Protein AF-A0A815D602-F1 (afdb_monomer)

Mean predicted aligned error: 14.54 Å

pLDDT: mean 72.51, std 12.49, range [48.12, 95.88]

Solvent-accessible surface area (backbone atoms only — not comparable to full-atom values): 11886 Å² total; per-residue (Å²): 115,64,59,62,51,52,33,50,50,30,49,50,53,37,52,55,45,53,50,51,52,49,54,52,52,52,55,34,63,75,64,73,53,94,71,94,48,72,64,57,57,50,51,52,46,52,43,50,17,32,50,43,34,31,55,52,29,51,50,52,46,50,52,52,53,50,44,53,73,77,44,68,85,55,57,69,75,72,32,67,70,48,49,51,51,54,50,55,51,47,50,54,54,20,58,54,61,42,53,64,51,57,57,50,53,55,52,52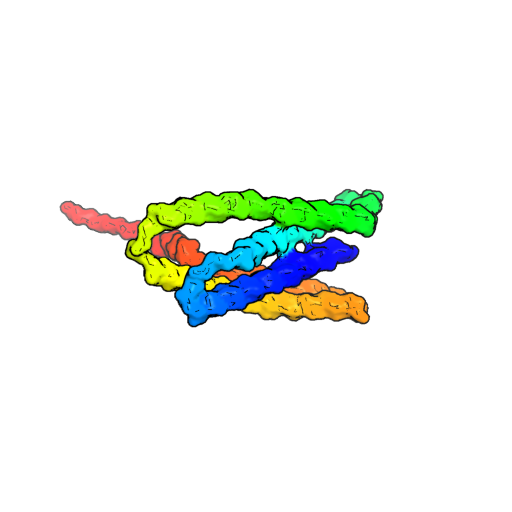,51,61,52,52,78,71,58,78,89,86,53,64,68,71,49,51,57,52,51,51,56,50,50,54,51,51,52,54,53,50,50,53,49,49,68,60,48,49,64,50,52,51,54,53,57,50,45,76,80,40,91,65,61,80,62,57,63,53,53,49,53,52,51,53,52,52,47,52,50,50,52,50,53,51,52,49,68,66,37,57,71,56,49,52,53,49,48,56,66,72,65,59,70,78,80,81,75,75,79,79,78,132

Radius of gyration: 23.44 Å; Cα contacts (8 Å, |Δi|>4): 86; chains: 1; bounding box: 86×39×57 Å

Foldseek 3Di:
DVLVVQLLVLVVQLLVLLVVLLVVVVVCVVVVDPDPDPVNVVSVLSNQLSVQLNVLSVVLVVVLVVCCVPPVPCCVCVDPVNVVVSSVVSSVVSSVVCVVVSVVVVVVVVVVVVDDPPDPPVVVVVVVVVSVLVVVLSVLLCVLCVVLSVLVVVVVVDVDPPVSVVVSVVSVVVSVVVSVVSVCVPPVVNVVVVCCVVPDDDDPDDPDDD

Structure (mmCIF, N/CA/C/O backbone):
data_AF-A0A815D602-F1
#
_entry.id   AF-A0A815D602-F1
#
loop_
_atom_site.group_PDB
_atom_site.id
_atom_site.type_symbol
_atom_site.label_atom_id
_atom_site.label_alt_id
_atom_site.label_comp_id
_atom_site.label_asym_id
_atom_site.label_entity_id
_atom_site.label_seq_id
_atom_site.pdbx_PDB_ins_code
_atom_site.Cartn_x
_atom_site.Cartn_y
_atom_site.Cartn_z
_atom_site.occupancy
_atom_site.B_iso_or_equiv
_atom_site.auth_seq_id
_atom_site.auth_comp_id
_atom_site.auth_asym_id
_atom_site.auth_atom_id
_atom_site.pdbx_PDB_model_num
ATOM 1 N N . MET A 1 1 ? 14.680 -1.919 -14.146 1.00 71.00 1 MET A N 1
ATOM 2 C CA . MET A 1 1 ? 14.019 -2.694 -13.066 1.00 71.00 1 MET A CA 1
ATOM 3 C C . MET A 1 1 ? 13.719 -1.872 -11.804 1.00 71.00 1 MET A C 1
ATOM 5 O O . MET A 1 1 ? 13.069 -2.395 -10.908 1.00 71.00 1 MET A O 1
ATOM 9 N N . LEU A 1 2 ? 14.082 -0.581 -11.749 1.00 84.56 2 LEU A N 1
ATOM 10 C CA . LEU A 1 2 ? 13.899 0.265 -10.564 1.00 84.56 2 LEU A CA 1
ATOM 11 C C . LEU A 1 2 ? 12.426 0.453 -10.160 1.00 84.56 2 LEU A C 1
ATOM 13 O O . LEU A 1 2 ? 12.082 0.327 -8.991 1.0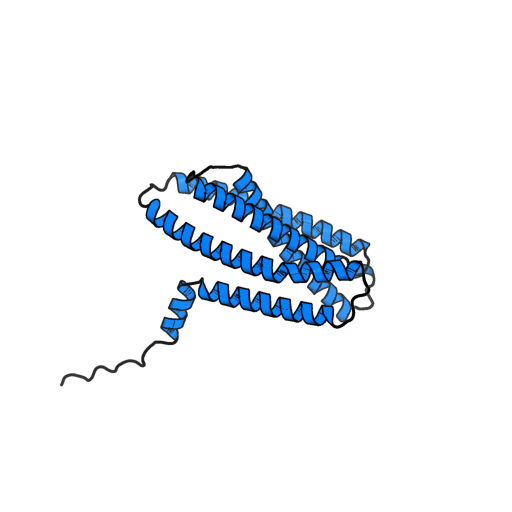0 84.56 2 LEU A O 1
ATOM 17 N N . LEU A 1 3 ? 11.537 0.663 -11.136 1.00 82.19 3 LEU A N 1
ATOM 18 C CA . LEU A 1 3 ? 10.098 0.821 -10.888 1.00 82.19 3 LEU A CA 1
ATOM 19 C C . LEU A 1 3 ? 9.465 -0.392 -10.189 1.00 82.19 3 LEU A C 1
ATOM 21 O O . LEU A 1 3 ? 8.602 -0.224 -9.336 1.00 82.19 3 LEU A O 1
ATOM 25 N N . SER A 1 4 ? 9.930 -1.606 -10.510 1.00 82.50 4 SER A N 1
ATOM 26 C CA . SER A 1 4 ? 9.448 -2.836 -9.868 1.00 82.50 4 SER A CA 1
ATOM 27 C C . SER A 1 4 ? 9.912 -2.944 -8.413 1.00 82.50 4 SER A C 1
ATOM 29 O O . SER A 1 4 ? 9.171 -3.434 -7.561 1.00 82.50 4 SER A O 1
ATOM 31 N N . ALA A 1 5 ? 11.130 -2.474 -8.122 1.00 82.44 5 ALA A N 1
ATOM 32 C CA . ALA A 1 5 ? 11.636 -2.398 -6.756 1.00 82.44 5 ALA A CA 1
ATOM 33 C C . ALA A 1 5 ? 10.836 -1.371 -5.937 1.00 82.44 5 ALA A C 1
ATOM 35 O O . ALA A 1 5 ? 10.413 -1.683 -4.828 1.00 82.44 5 ALA A O 1
ATOM 36 N N . ASN A 1 6 ? 10.523 -0.203 -6.512 1.00 87.56 6 ASN A N 1
ATOM 37 C CA . ASN A 1 6 ? 9.681 0.808 -5.865 1.00 87.56 6 ASN A CA 1
ATOM 38 C C . ASN A 1 6 ? 8.260 0.290 -5.561 1.00 87.56 6 ASN A C 1
ATOM 40 O O . ASN A 1 6 ? 7.760 0.496 -4.457 1.00 87.56 6 ASN A O 1
ATOM 44 N N . SER A 1 7 ? 7.619 -0.440 -6.483 1.00 84.25 7 SER A N 1
ATOM 45 C CA . SER A 1 7 ? 6.316 -1.069 -6.201 1.00 84.25 7 SER A CA 1
ATOM 46 C C . SER A 1 7 ? 6.401 -2.129 -5.098 1.00 84.25 7 SER A C 1
ATOM 48 O O . SER A 1 7 ? 5.510 -2.225 -4.263 1.00 84.25 7 SER A O 1
ATOM 50 N N . CYS A 1 8 ? 7.485 -2.910 -5.046 1.00 80.44 8 CYS A N 1
ATOM 51 C CA . CYS A 1 8 ? 7.680 -3.882 -3.969 1.00 80.44 8 CYS A CA 1
ATOM 52 C C . CYS A 1 8 ? 7.860 -3.184 -2.614 1.00 80.44 8 CYS A C 1
ATOM 54 O O . CYS A 1 8 ? 7.278 -3.597 -1.612 1.00 80.44 8 CYS A O 1
ATOM 56 N N . PHE A 1 9 ? 8.641 -2.104 -2.596 1.00 82.31 9 PHE A N 1
ATOM 57 C CA . PHE A 1 9 ? 8.906 -1.326 -1.395 1.00 82.31 9 PHE A CA 1
ATOM 58 C C . PHE A 1 9 ? 7.643 -0.643 -0.855 1.00 82.31 9 PHE A C 1
ATOM 60 O O . PHE A 1 9 ? 7.376 -0.716 0.342 1.00 82.31 9 PHE A O 1
ATOM 67 N N . THR A 1 10 ? 6.814 -0.053 -1.721 1.00 87.62 10 THR A N 1
ATOM 68 C CA . THR A 1 10 ? 5.546 0.571 -1.298 1.00 87.62 10 THR A CA 1
ATOM 69 C C . THR A 1 10 ? 4.545 -0.450 -0.754 1.00 87.62 10 THR A C 1
ATOM 71 O O . THR A 1 10 ? 3.897 -0.178 0.255 1.00 87.62 10 THR A O 1
ATOM 74 N N . VAL A 1 11 ? 4.468 -1.655 -1.334 1.00 83.62 11 VAL A N 1
ATOM 75 C CA . VAL A 1 11 ? 3.652 -2.759 -0.788 1.00 83.62 11 VAL A CA 1
ATOM 76 C C . VAL A 1 11 ? 4.153 -3.200 0.592 1.00 83.62 11 VAL A C 1
ATOM 78 O O . VAL A 1 11 ? 3.347 -3.439 1.491 1.00 83.62 11 VAL A O 1
ATOM 81 N N . LEU A 1 12 ? 5.472 -3.284 0.787 1.00 80.69 12 LEU A N 1
ATOM 82 C CA . LEU A 1 12 ? 6.062 -3.619 2.085 1.00 80.69 12 LEU A CA 1
ATOM 83 C C . LEU A 1 12 ? 5.741 -2.550 3.141 1.00 80.69 12 LEU A C 1
ATOM 85 O O . LEU A 1 12 ? 5.296 -2.895 4.236 1.00 80.69 12 LEU A O 1
ATOM 89 N N . LEU A 1 13 ? 5.881 -1.265 2.799 1.00 84.12 13 LEU A N 1
ATOM 90 C CA . LEU A 1 13 ? 5.491 -0.159 3.680 1.00 84.12 13 LEU A CA 1
ATOM 91 C C . LEU A 1 13 ? 4.000 -0.214 4.041 1.00 84.12 13 LEU A C 1
ATOM 93 O O . LEU A 1 13 ? 3.645 0.016 5.199 1.00 84.12 13 LEU A O 1
ATOM 97 N N . LEU A 1 14 ? 3.133 -0.560 3.082 1.00 86.88 14 LEU A N 1
ATOM 98 C CA . LEU A 1 14 ? 1.697 -0.691 3.331 1.00 86.88 14 LEU A CA 1
ATOM 99 C C . LEU A 1 14 ? 1.416 -1.829 4.313 1.00 86.88 14 LEU A C 1
ATOM 101 O O . LEU A 1 14 ? 0.644 -1.653 5.254 1.00 86.88 14 LEU A O 1
ATOM 105 N N . GLY A 1 15 ? 2.074 -2.975 4.127 1.00 79.19 15 GLY A N 1
ATOM 106 C CA . GLY A 1 15 ? 1.963 -4.124 5.025 1.00 79.19 15 GLY A CA 1
ATOM 107 C C . GLY A 1 15 ? 2.385 -3.793 6.458 1.00 79.19 15 GLY A C 1
ATOM 108 O O . GLY A 1 15 ? 1.650 -4.103 7.395 1.00 79.19 15 GLY A O 1
ATOM 109 N N . ILE A 1 16 ? 3.520 -3.103 6.634 1.00 82.44 16 ILE A N 1
ATOM 110 C CA . ILE A 1 16 ? 3.996 -2.649 7.954 1.00 82.44 16 ILE A CA 1
ATOM 111 C C . ILE A 1 16 ? 2.983 -1.699 8.602 1.00 82.44 16 ILE A C 1
ATOM 113 O O . ILE A 1 16 ? 2.685 -1.830 9.790 1.00 82.44 16 ILE A O 1
ATOM 117 N N . ASN A 1 17 ? 2.429 -0.760 7.832 1.00 83.69 17 ASN A N 1
ATOM 118 C CA . ASN A 1 17 ? 1.434 0.174 8.344 1.00 83.69 17 ASN A CA 1
ATOM 119 C C . ASN A 1 17 ? 0.157 -0.550 8.798 1.00 83.69 17 ASN A C 1
ATOM 121 O O . ASN A 1 17 ? -0.276 -0.373 9.936 1.00 83.69 17 ASN A O 1
ATOM 125 N N . LEU A 1 18 ? -0.399 -1.425 7.956 1.00 79.94 18 LEU A N 1
ATOM 126 C CA . LEU A 1 18 ? -1.590 -2.205 8.295 1.00 79.94 18 LEU A CA 1
ATOM 127 C C . LEU A 1 18 ? -1.372 -3.061 9.546 1.00 79.94 18 LEU A C 1
ATOM 129 O O . LEU A 1 18 ? -2.252 -3.118 10.404 1.00 79.94 18 LEU A O 1
ATOM 133 N N . LEU A 1 19 ? -0.191 -3.669 9.692 1.00 78.19 19 LEU A N 1
ATOM 134 C CA . LEU A 1 19 ? 0.176 -4.411 10.896 1.00 78.19 19 LEU A CA 1
ATOM 135 C C . LEU A 1 19 ? 0.246 -3.491 12.125 1.00 78.19 19 LEU A C 1
ATOM 137 O O . LEU A 1 19 ? -0.295 -3.841 13.172 1.00 78.19 19 LEU A O 1
ATOM 141 N N . SER A 1 20 ? 0.835 -2.298 11.999 1.00 81.19 20 SER A N 1
ATOM 142 C CA . SER A 1 20 ? 0.871 -1.301 13.079 1.00 81.19 20 SER A CA 1
ATOM 143 C C . SER A 1 20 ? -0.530 -0.857 13.509 1.00 81.19 20 SER A C 1
ATOM 145 O O . SER A 1 20 ? -0.804 -0.787 14.709 1.00 81.19 20 SER A O 1
ATOM 147 N N . ILE A 1 21 ? -1.432 -0.605 12.553 1.00 77.81 21 ILE A N 1
ATOM 148 C CA . ILE A 1 21 ? -2.837 -0.275 12.830 1.00 77.81 21 ILE A CA 1
ATOM 149 C C . ILE A 1 21 ? -3.518 -1.441 13.555 1.00 77.81 21 ILE A C 1
ATOM 151 O O . ILE A 1 21 ? -4.152 -1.213 14.578 1.00 77.81 21 ILE A O 1
ATOM 155 N N . CYS A 1 22 ? -3.339 -2.683 13.093 1.00 75.25 22 CYS A N 1
ATOM 156 C CA . CYS A 1 22 ? -3.938 -3.858 13.733 1.00 75.25 22 CYS A CA 1
ATOM 157 C C . CYS A 1 22 ? -3.476 -4.035 15.182 1.00 75.25 22 CYS A C 1
ATOM 159 O O . CYS A 1 22 ? -4.305 -4.266 16.059 1.00 75.25 22 CYS A O 1
ATOM 161 N N . VAL A 1 23 ? -2.170 -3.910 15.442 1.00 78.06 23 VAL A N 1
ATOM 162 C CA . VAL A 1 23 ? -1.614 -4.009 16.801 1.00 78.06 23 VAL A CA 1
ATOM 163 C C . VAL A 1 23 ? -2.176 -2.902 17.692 1.00 78.06 23 VAL A C 1
ATOM 165 O O . VAL A 1 23 ? -2.579 -3.178 18.819 1.00 78.06 23 VAL A O 1
ATOM 168 N N . PHE A 1 24 ? -2.252 -1.668 17.187 1.00 79.94 24 PHE A N 1
ATOM 169 C CA . PHE A 1 24 ? -2.815 -0.540 17.929 1.00 79.94 24 PHE A CA 1
ATOM 170 C C . PHE A 1 24 ? -4.303 -0.740 18.247 1.00 79.94 24 PHE A C 1
ATOM 172 O O . PHE A 1 24 ? -4.713 -0.575 19.395 1.00 79.94 24 PHE A O 1
ATOM 179 N N . THR A 1 25 ? -5.108 -1.147 17.263 1.00 72.25 25 THR A N 1
ATOM 180 C CA . THR A 1 25 ? -6.530 -1.451 17.464 1.00 72.25 25 THR A CA 1
ATOM 181 C C . THR A 1 25 ? -6.711 -2.575 18.479 1.00 72.25 25 THR A C 1
ATOM 183 O O . THR A 1 25 ? -7.473 -2.413 19.424 1.00 72.25 25 THR A O 1
ATOM 186 N N . PHE A 1 26 ? -5.949 -3.665 18.360 1.00 70.50 26 PHE A N 1
ATOM 187 C CA . PHE A 1 26 ? -6.005 -4.784 19.301 1.00 70.50 26 PHE A CA 1
ATOM 188 C C . PHE A 1 26 ? -5.655 -4.365 20.737 1.00 70.50 26 PHE A C 1
ATOM 190 O O . PHE A 1 26 ? -6.325 -4.769 21.685 1.00 70.50 26 PHE A O 1
ATOM 197 N N . GLN A 1 27 ? -4.632 -3.524 20.911 1.00 75.00 27 GLN A N 1
ATOM 198 C CA . GLN A 1 27 ? -4.258 -2.997 22.225 1.00 75.00 27 GLN A CA 1
ATOM 199 C C . GLN A 1 27 ? -5.351 -2.112 22.837 1.00 75.00 27 GLN A C 1
ATOM 201 O O . GLN A 1 27 ? -5.577 -2.187 24.046 1.00 75.00 27 GLN A O 1
ATOM 206 N N . ASN A 1 28 ? -6.026 -1.294 22.028 1.00 69.25 28 ASN A N 1
ATOM 207 C CA . ASN A 1 28 ? -7.124 -0.453 22.505 1.00 69.25 28 ASN A CA 1
ATOM 208 C C . ASN A 1 28 ? -8.370 -1.278 22.838 1.00 69.25 28 ASN A C 1
ATOM 210 O O . ASN A 1 28 ? -8.981 -1.045 23.880 1.00 69.25 28 ASN A O 1
ATOM 214 N N . ASP A 1 29 ? -8.692 -2.281 22.019 1.00 65.69 29 ASP A N 1
ATOM 215 C CA . ASP A 1 29 ? -9.804 -3.203 22.266 1.00 65.69 29 ASP A CA 1
ATOM 216 C C . ASP A 1 29 ? -9.605 -3.978 23.577 1.00 65.69 29 ASP A C 1
ATOM 218 O O . ASP A 1 29 ? -10.540 -4.098 24.369 1.00 65.69 29 ASP A O 1
ATOM 222 N N . LEU A 1 30 ? -8.380 -4.448 23.852 1.00 65.81 30 LEU A N 1
ATOM 223 C CA . LEU A 1 30 ? -8.047 -5.126 25.112 1.00 65.81 30 LEU A CA 1
ATOM 224 C C . LEU A 1 30 ? -8.189 -4.219 26.337 1.00 65.81 30 LEU A C 1
ATOM 226 O O . LEU A 1 30 ? -8.541 -4.695 27.413 1.00 65.81 30 LEU A O 1
ATOM 230 N N . LYS A 1 31 ? -7.889 -2.926 26.190 1.00 72.50 31 LYS A N 1
ATOM 231 C CA . LYS A 1 31 ? -7.961 -1.961 27.292 1.00 72.50 31 LYS A CA 1
ATOM 232 C C . LYS A 1 31 ? -9.345 -1.328 27.448 1.00 72.50 31 LYS A C 1
ATOM 234 O O . LYS A 1 31 ? -9.575 -0.712 28.479 1.00 72.50 31 LYS A O 1
ATOM 239 N N . GLN A 1 32 ? -10.246 -1.470 26.467 1.00 60.66 32 GLN A N 1
ATOM 240 C CA . GLN A 1 32 ? -11.568 -0.821 26.420 1.00 60.66 32 GLN A CA 1
ATOM 241 C C . GLN A 1 32 ? -11.528 0.707 26.638 1.00 60.66 32 GLN A C 1
ATOM 243 O O . GLN A 1 32 ? -12.487 1.297 27.133 1.00 60.66 32 GLN A O 1
ATOM 248 N N . ILE A 1 33 ? -10.426 1.369 26.270 1.00 65.81 33 ILE A N 1
ATOM 249 C CA . ILE A 1 33 ? -10.270 2.822 26.412 1.00 65.81 33 ILE A CA 1
ATOM 250 C C . ILE A 1 33 ? -10.303 3.447 25.015 1.00 65.81 33 ILE A C 1
ATOM 252 O O . ILE A 1 33 ? -9.410 3.207 24.201 1.00 65.81 33 ILE A O 1
ATOM 256 N N . GLU A 1 34 ? -11.309 4.283 24.740 1.00 57.41 34 GLU A N 1
ATOM 257 C CA . GLU A 1 34 ? -11.273 5.203 23.598 1.00 57.41 34 GLU A CA 1
ATOM 258 C C . GLU A 1 34 ? -10.264 6.317 23.905 1.00 57.41 34 GLU A C 1
ATOM 260 O O . GLU A 1 34 ? -10.555 7.257 24.643 1.00 57.41 34 GLU A O 1
ATOM 265 N N . TYR A 1 35 ? -9.049 6.194 23.365 1.00 60.34 35 TYR A N 1
ATOM 266 C CA . TYR A 1 35 ? -8.006 7.206 23.522 1.00 60.34 35 TYR A CA 1
ATOM 267 C C . TYR A 1 35 ? -7.888 8.055 22.253 1.00 60.34 35 TYR A C 1
ATOM 269 O O . TYR A 1 35 ? -7.632 7.541 21.160 1.00 60.34 35 TYR A O 1
ATOM 277 N N . GLU A 1 36 ? -8.043 9.375 22.387 1.00 61.53 36 GLU A N 1
ATOM 278 C CA . GLU A 1 36 ? -7.683 10.316 21.325 1.00 61.53 36 GLU A CA 1
ATOM 279 C C . GLU A 1 36 ? -6.155 10.427 21.235 1.00 61.53 36 GLU A C 1
ATOM 281 O O . GLU A 1 36 ? -5.546 11.338 21.789 1.00 61.53 36 GLU A O 1
ATOM 286 N N . ASP A 1 37 ? -5.526 9.481 20.539 1.00 72.56 37 ASP A N 1
ATOM 287 C CA . ASP A 1 37 ? -4.079 9.479 20.332 1.00 72.56 37 ASP A CA 1
ATOM 288 C C . ASP A 1 37 ? -3.709 10.166 19.006 1.00 72.56 37 ASP A C 1
ATOM 290 O O . ASP A 1 37 ? -4.227 9.828 17.932 1.00 72.56 37 A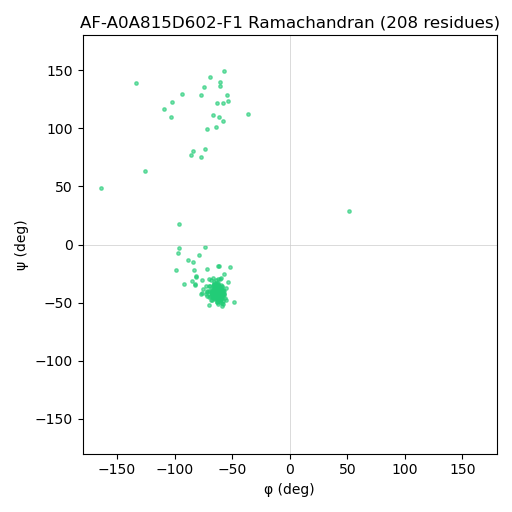SP A O 1
ATOM 294 N N . SER A 1 38 ? -2.768 11.111 19.057 1.00 75.00 38 SER A N 1
ATOM 295 C CA . SER A 1 38 ? -2.185 11.741 17.867 1.00 75.00 38 SER A CA 1
ATOM 296 C C . SER A 1 38 ? -1.510 10.706 16.959 1.00 75.00 38 SER A C 1
ATOM 298 O O . SER A 1 38 ? -1.531 10.853 15.731 1.00 75.00 38 SER A O 1
ATOM 300 N N . LEU A 1 39 ? -1.015 9.603 17.532 1.00 76.69 39 LEU A N 1
ATOM 301 C CA . LEU A 1 39 ? -0.449 8.489 16.778 1.00 76.69 39 LEU A CA 1
ATOM 302 C C . LEU A 1 39 ? -1.499 7.748 15.937 1.00 76.69 39 LEU A C 1
ATOM 304 O O . LEU A 1 39 ? -1.156 7.214 14.884 1.00 76.69 39 LEU A O 1
ATOM 308 N N . CYS A 1 40 ? -2.772 7.719 16.346 1.00 77.62 40 CYS A N 1
ATOM 309 C CA . CYS A 1 40 ? -3.849 7.119 15.548 1.00 77.62 40 CYS A CA 1
ATOM 310 C C . CYS A 1 40 ? -4.062 7.900 14.243 1.00 77.62 40 CYS A C 1
ATOM 312 O O . CYS A 1 40 ? -4.083 7.325 13.152 1.00 77.62 40 CYS A O 1
ATOM 314 N N . ILE A 1 41 ? -4.123 9.231 14.352 1.00 78.88 41 ILE A N 1
ATOM 315 C CA . ILE A 1 41 ? -4.257 10.138 13.206 1.00 78.88 41 ILE A CA 1
ATOM 316 C C . ILE A 1 41 ? -3.038 10.013 12.285 1.00 78.88 41 ILE A C 1
ATOM 318 O O . ILE A 1 41 ? -3.195 9.906 11.068 1.00 78.88 41 ILE A O 1
ATOM 322 N N . PHE A 1 42 ? -1.831 9.966 12.857 1.00 83.38 42 PHE A N 1
ATOM 323 C CA . PHE A 1 42 ? -0.597 9.776 12.095 1.00 83.38 42 PHE A CA 1
ATOM 324 C C . PHE A 1 42 ? -0.570 8.434 11.348 1.00 83.38 42 PHE A C 1
ATOM 326 O O . PHE A 1 42 ? -0.262 8.412 10.157 1.00 83.38 42 PHE A O 1
ATOM 333 N N . ARG A 1 43 ? -0.943 7.323 12.000 1.00 83.94 43 ARG A N 1
ATOM 334 C CA . ARG A 1 43 ? -1.011 5.993 11.364 1.00 83.94 43 ARG A CA 1
ATOM 335 C C . ARG A 1 43 ? -1.996 5.971 10.200 1.00 83.94 43 ARG A C 1
ATOM 337 O O . ARG A 1 43 ? -1.645 5.493 9.123 1.00 83.94 43 ARG A O 1
ATOM 344 N N . ALA A 1 44 ? -3.190 6.533 10.394 1.00 80.75 44 ALA A N 1
ATOM 345 C CA . ALA A 1 44 ? -4.197 6.633 9.343 1.00 80.75 44 ALA A CA 1
ATOM 346 C C . ALA A 1 44 ? -3.690 7.465 8.155 1.00 80.75 44 ALA A C 1
ATOM 348 O O . ALA A 1 44 ? -3.763 7.009 7.015 1.00 80.75 44 ALA A O 1
ATOM 349 N N . TYR A 1 45 ? -3.109 8.642 8.412 1.00 85.06 45 TYR A N 1
ATOM 350 C CA . TYR A 1 45 ? -2.512 9.489 7.375 1.00 85.06 45 TYR A CA 1
ATOM 351 C C . TYR A 1 45 ? -1.405 8.762 6.606 1.00 85.06 45 TYR A C 1
ATOM 353 O O . TYR A 1 45 ? -1.421 8.721 5.373 1.00 85.06 45 TYR A O 1
ATOM 361 N N . PHE A 1 46 ? -0.478 8.130 7.331 1.00 87.75 46 PHE A N 1
ATOM 362 C CA . PHE A 1 46 ? 0.582 7.327 6.733 1.00 87.75 46 PHE A CA 1
ATOM 363 C C . PHE A 1 46 ? -0.013 6.180 5.899 1.00 87.75 46 PHE A C 1
ATOM 365 O O . PHE A 1 46 ? 0.512 5.858 4.839 1.00 87.75 46 PHE A O 1
ATOM 372 N N . GLY A 1 47 ? -1.144 5.603 6.321 1.00 87.50 47 GLY A N 1
ATOM 373 C CA . GLY A 1 47 ? -1.808 4.498 5.620 1.00 87.50 47 GLY A CA 1
ATOM 374 C C . GLY A 1 47 ? -2.380 4.932 4.280 1.00 87.50 47 GLY A C 1
ATOM 375 O O . GLY A 1 47 ? -2.119 4.296 3.259 1.00 87.50 47 GLY A O 1
ATOM 376 N N . TYR A 1 48 ? -3.094 6.058 4.264 1.00 85.12 48 TYR A N 1
ATOM 377 C CA . TYR A 1 48 ? -3.618 6.638 3.030 1.00 85.12 48 TYR A CA 1
ATOM 378 C C . TYR A 1 48 ? -2.508 7.080 2.076 1.00 85.12 48 TYR A C 1
ATOM 380 O O . TYR A 1 48 ? -2.604 6.803 0.880 1.00 85.12 48 TYR A O 1
ATOM 388 N N . SER A 1 49 ? -1.446 7.707 2.596 1.00 89.25 49 SER A N 1
ATOM 389 C CA . SER A 1 49 ? -0.289 8.112 1.789 1.00 89.25 49 SER A CA 1
ATOM 390 C C . SER A 1 49 ? 0.344 6.901 1.107 1.00 89.25 49 SER A C 1
ATOM 392 O O . SER A 1 49 ? 0.434 6.851 -0.118 1.00 89.25 49 SER A O 1
ATOM 394 N N . VAL A 1 50 ? 0.679 5.859 1.872 1.00 89.75 50 VAL A N 1
ATOM 395 C CA . VAL A 1 50 ? 1.336 4.662 1.331 1.00 89.75 50 VAL A CA 1
ATOM 396 C C . VAL A 1 50 ? 0.423 3.891 0.366 1.00 89.75 50 VAL A C 1
ATOM 398 O O . VAL A 1 50 ? 0.897 3.362 -0.641 1.00 89.75 50 VAL A O 1
ATOM 401 N N . CYS A 1 51 ? -0.891 3.874 0.600 1.00 86.62 51 CYS A N 1
ATOM 402 C CA . CYS A 1 51 ? -1.855 3.297 -0.339 1.00 86.62 51 CYS A CA 1
ATOM 403 C C . CYS A 1 51 ? -1.883 4.064 -1.676 1.00 86.62 51 CYS A C 1
ATOM 405 O O . CYS A 1 51 ? -1.828 3.452 -2.747 1.00 86.62 51 CYS A O 1
ATOM 407 N N . ALA A 1 52 ? -1.885 5.401 -1.634 1.00 84.88 52 ALA A N 1
ATOM 408 C CA . ALA A 1 52 ? -1.766 6.226 -2.834 1.00 84.88 52 ALA A CA 1
ATOM 409 C C . ALA A 1 52 ? -0.433 5.966 -3.560 1.00 84.88 52 ALA A C 1
ATOM 411 O O . ALA A 1 52 ? -0.429 5.742 -4.772 1.00 84.88 52 ALA A O 1
ATOM 412 N N . MET A 1 53 ? 0.679 5.883 -2.820 1.00 90.94 53 MET A N 1
ATOM 413 C CA . MET A 1 53 ? 2.001 5.559 -3.374 1.00 90.94 53 MET A CA 1
ATOM 414 C C . MET A 1 53 ? 2.007 4.208 -4.089 1.00 90.94 53 MET A C 1
ATOM 416 O O . MET A 1 53 ? 2.581 4.094 -5.173 1.00 90.94 53 MET A O 1
ATOM 420 N N . MET A 1 54 ? 1.362 3.190 -3.513 1.00 90.62 54 MET A N 1
ATOM 421 C CA . MET A 1 54 ? 1.227 1.868 -4.125 1.00 90.62 54 MET A CA 1
ATOM 422 C C . MET A 1 54 ? 0.471 1.952 -5.459 1.00 90.62 54 MET A C 1
ATOM 424 O O . MET A 1 54 ? 0.962 1.460 -6.478 1.00 90.62 54 MET A O 1
ATOM 428 N N . ASN A 1 55 ? -0.681 2.628 -5.480 1.00 86.12 55 ASN A N 1
ATOM 429 C CA . ASN A 1 55 ? -1.495 2.780 -6.689 1.00 86.12 55 ASN A CA 1
ATOM 430 C C . ASN A 1 55 ? -0.741 3.528 -7.798 1.00 86.12 55 ASN A C 1
ATOM 432 O O . ASN A 1 55 ? -0.688 3.058 -8.938 1.00 86.12 55 ASN A O 1
ATOM 436 N N . TYR A 1 56 ? -0.091 4.648 -7.468 1.00 89.94 56 TYR A N 1
ATOM 437 C CA . TYR A 1 56 ? 0.716 5.391 -8.436 1.00 89.94 56 TYR A CA 1
ATOM 438 C C . TYR A 1 56 ? 1.940 4.602 -8.907 1.00 89.94 56 TYR A C 1
ATOM 440 O O . TYR A 1 56 ? 2.299 4.687 -10.080 1.00 89.94 56 TYR A O 1
ATOM 448 N N . SER A 1 57 ? 2.552 3.787 -8.044 1.00 88.94 57 SER A N 1
ATOM 449 C CA . SER A 1 57 ? 3.677 2.925 -8.429 1.00 88.94 57 SER A CA 1
ATOM 450 C C . SER A 1 57 ? 3.262 1.881 -9.468 1.00 88.94 57 SER A C 1
ATOM 452 O O . SER A 1 57 ? 3.982 1.678 -10.450 1.00 88.94 57 SER A O 1
ATOM 454 N N . PHE A 1 58 ? 2.092 1.253 -9.303 1.00 84.44 58 PHE A N 1
ATOM 455 C CA . PHE A 1 58 ? 1.560 0.312 -10.292 1.00 84.44 58 PHE A CA 1
ATOM 456 C C . PHE A 1 58 ? 1.162 1.002 -11.598 1.00 84.44 58 PHE A C 1
ATOM 458 O O . PHE A 1 58 ? 1.473 0.486 -12.674 1.00 84.44 58 PHE A O 1
ATOM 465 N N . LEU A 1 59 ? 0.554 2.189 -11.522 1.00 83.56 59 LEU A N 1
ATOM 466 C CA . LEU A 1 59 ? 0.249 2.996 -12.705 1.00 83.56 59 LEU A CA 1
ATOM 467 C C . LEU A 1 59 ? 1.526 3.344 -13.483 1.00 83.56 59 LEU A C 1
ATOM 469 O O . LEU A 1 59 ? 1.590 3.143 -14.695 1.00 83.56 59 LEU A O 1
ATOM 473 N N . LEU A 1 60 ? 2.569 3.800 -12.789 1.00 88.31 60 LEU A N 1
ATOM 474 C CA . LEU A 1 60 ? 3.853 4.153 -13.392 1.00 88.31 60 LEU A CA 1
ATOM 475 C C . LEU A 1 60 ? 4.527 2.933 -14.039 1.00 88.31 60 LEU A C 1
ATOM 477 O O . LEU A 1 60 ? 5.102 3.033 -15.124 1.00 88.31 60 LEU A O 1
ATOM 481 N N . GLN A 1 61 ? 4.414 1.759 -13.413 1.00 86.44 61 GLN A N 1
ATOM 482 C CA . GLN A 1 61 ? 4.897 0.504 -13.986 1.00 86.44 61 GLN A CA 1
ATOM 483 C C . GLN A 1 61 ? 4.124 0.120 -15.258 1.00 86.44 61 GLN A C 1
ATOM 485 O O . GLN A 1 61 ? 4.746 -0.302 -16.237 1.00 86.44 61 GLN A O 1
ATOM 490 N N . ALA A 1 62 ? 2.797 0.276 -15.263 1.00 79.00 62 ALA A N 1
ATOM 491 C CA . ALA A 1 62 ? 1.953 0.008 -16.425 1.00 79.00 62 ALA A CA 1
ATOM 492 C C . ALA A 1 62 ? 2.272 0.963 -17.587 1.00 79.00 62 ALA A C 1
ATOM 494 O O . ALA A 1 62 ? 2.498 0.504 -18.707 1.00 79.00 62 ALA A O 1
ATOM 495 N N . LEU A 1 63 ? 2.399 2.264 -17.309 1.00 87.12 63 LEU A N 1
ATOM 496 C CA . LEU A 1 63 ? 2.786 3.278 -18.294 1.00 87.12 63 LEU A CA 1
ATOM 497 C C . LEU A 1 63 ? 4.176 3.009 -18.874 1.00 87.12 63 LEU A C 1
ATOM 499 O O . LEU A 1 63 ? 4.361 3.072 -20.086 1.00 87.12 63 LEU A O 1
ATOM 503 N N . ASN A 1 64 ? 5.148 2.638 -18.040 1.00 86.25 64 ASN A N 1
ATOM 504 C CA . ASN A 1 64 ? 6.485 2.310 -18.526 1.00 86.25 64 ASN A CA 1
ATOM 505 C C . ASN A 1 64 ? 6.479 1.070 -19.441 1.00 86.25 64 ASN A C 1
ATOM 507 O O . ASN A 1 64 ? 7.160 1.061 -20.463 1.00 86.25 64 ASN A O 1
ATOM 511 N N . ARG A 1 65 ? 5.685 0.035 -19.121 1.00 83.75 65 ARG A N 1
ATOM 512 C CA . ARG A 1 65 ? 5.504 -1.133 -20.007 1.00 83.75 65 ARG A CA 1
ATOM 513 C C . ARG A 1 65 ? 4.824 -0.749 -21.321 1.00 83.75 65 ARG A C 1
ATOM 515 O O . ARG A 1 65 ? 5.252 -1.206 -22.373 1.00 83.75 65 ARG A O 1
ATOM 522 N N . TYR A 1 66 ? 3.811 0.109 -21.262 1.00 86.50 66 TYR A N 1
ATOM 523 C CA . TYR A 1 66 ? 3.116 0.622 -22.441 1.00 86.50 66 TYR A CA 1
ATOM 524 C C . TYR A 1 66 ? 4.063 1.398 -23.372 1.00 86.50 66 TYR A C 1
ATOM 526 O O . TYR A 1 66 ? 4.131 1.110 -24.566 1.00 86.50 66 TYR A O 1
ATOM 534 N N . ILE A 1 67 ? 4.863 2.320 -22.822 1.00 87.06 67 ILE A N 1
ATOM 535 C CA . ILE A 1 67 ? 5.850 3.101 -23.585 1.00 87.06 67 ILE A CA 1
ATOM 536 C C . ILE A 1 67 ? 6.914 2.190 -24.205 1.00 87.06 67 ILE A C 1
ATOM 538 O O . ILE A 1 67 ? 7.282 2.400 -25.357 1.00 87.06 67 ILE A O 1
ATOM 542 N N . LEU A 1 68 ? 7.381 1.169 -23.479 1.00 84.19 68 LEU A N 1
ATOM 543 C CA . LEU A 1 68 ? 8.348 0.197 -24.000 1.00 84.19 68 LEU A CA 1
ATOM 544 C C . LEU A 1 68 ? 7.831 -0.556 -25.232 1.00 84.19 68 LEU A C 1
ATOM 546 O O . LEU A 1 68 ? 8.599 -0.789 -26.160 1.00 84.19 68 LEU A O 1
ATOM 550 N N . VAL A 1 69 ? 6.549 -0.931 -25.235 1.00 90.38 69 VAL A N 1
ATOM 551 C CA . VAL A 1 69 ? 5.938 -1.695 -26.333 1.00 90.38 69 VAL A CA 1
ATOM 552 C C . VAL A 1 69 ? 5.654 -0.808 -27.547 1.00 90.38 69 VAL A C 1
ATOM 554 O O . VAL A 1 69 ? 5.896 -1.230 -28.672 1.00 90.38 69 VAL A O 1
ATOM 557 N N . ILE A 1 70 ? 5.159 0.414 -27.338 1.00 95.88 70 ILE A N 1
ATOM 558 C CA . ILE A 1 70 ? 4.689 1.277 -28.439 1.00 95.88 70 ILE A CA 1
ATOM 559 C C . ILE A 1 70 ? 5.790 2.192 -28.976 1.00 95.88 70 ILE A C 1
ATOM 561 O O . ILE A 1 70 ? 5.833 2.471 -30.171 1.00 95.88 70 ILE A O 1
ATOM 565 N N . TYR A 1 71 ? 6.696 2.657 -28.114 1.00 92.81 71 TYR A N 1
ATOM 566 C CA . TYR A 1 71 ? 7.743 3.619 -28.463 1.00 92.81 71 TYR A CA 1
ATOM 567 C C . TYR A 1 71 ? 9.142 3.099 -28.091 1.00 92.81 71 TYR A C 1
ATOM 569 O O . TYR A 1 71 ? 9.841 3.727 -27.286 1.00 92.81 71 TYR A O 1
ATOM 577 N N . PRO A 1 72 ? 9.604 1.988 -28.694 1.00 90.00 72 PRO A N 1
ATOM 578 C CA . PRO A 1 72 ? 10.867 1.348 -28.322 1.00 90.00 72 PRO A CA 1
ATOM 579 C C . PRO A 1 72 ? 12.091 2.261 -28.509 1.00 90.00 72 PRO A C 1
ATOM 581 O O . PRO A 1 72 ? 13.048 2.168 -27.744 1.00 90.00 72 PRO A O 1
ATOM 584 N N . HIS A 1 73 ? 12.050 3.196 -29.467 1.00 93.94 73 HIS A N 1
ATOM 585 C CA . HIS A 1 73 ? 13.163 4.108 -29.761 1.00 93.94 73 HIS A CA 1
ATOM 586 C C . HIS A 1 73 ? 13.306 5.294 -28.789 1.00 93.94 73 HIS A C 1
ATOM 588 O O . HIS A 1 73 ? 14.312 6.003 -28.836 1.00 93.94 73 HIS A O 1
ATOM 594 N N . ARG A 1 74 ? 12.347 5.542 -27.883 1.00 87.38 74 ARG A N 1
ATOM 595 C CA . ARG A 1 74 ? 12.435 6.666 -26.930 1.00 87.38 74 ARG A CA 1
ATOM 596 C C . ARG A 1 74 ? 13.225 6.284 -25.671 1.00 87.38 74 ARG A C 1
ATOM 598 O O . ARG A 1 74 ? 12.656 6.102 -24.595 1.00 87.38 74 ARG A O 1
ATOM 605 N N . LEU A 1 75 ? 14.555 6.249 -25.798 1.00 86.81 75 LEU A N 1
ATOM 606 C CA . LEU A 1 75 ? 15.507 5.924 -24.718 1.00 86.81 75 LEU A CA 1
ATOM 607 C C . LEU A 1 75 ? 15.400 6.836 -23.482 1.00 86.81 75 LEU A C 1
ATOM 609 O O . LEU A 1 75 ? 15.721 6.414 -22.372 1.00 86.81 75 LEU A O 1
ATOM 613 N N . PHE A 1 76 ? 14.913 8.071 -23.645 1.00 90.25 76 PHE A N 1
ATOM 614 C CA . PHE A 1 76 ? 14.783 9.035 -22.548 1.00 90.25 76 PHE A CA 1
ATOM 615 C C . PHE A 1 76 ? 13.942 8.500 -21.375 1.00 90.25 76 PHE A C 1
ATOM 617 O O . PHE A 1 76 ? 14.378 8.568 -20.228 1.00 90.25 76 PHE A O 1
ATOM 624 N N . TRP A 1 77 ? 12.783 7.896 -21.663 1.00 83.50 77 TRP A N 1
ATOM 625 C CA . TRP A 1 77 ? 11.869 7.351 -20.645 1.00 83.50 77 TRP A CA 1
ATOM 626 C C . TRP A 1 77 ? 12.400 6.078 -19.977 1.00 83.50 77 TRP A C 1
ATOM 628 O O . TRP A 1 77 ? 12.011 5.736 -18.862 1.00 83.50 77 TRP A O 1
ATOM 638 N N . GLN A 1 78 ? 13.325 5.384 -20.638 1.00 86.62 78 GLN A N 1
ATOM 639 C CA . GLN A 1 78 ? 13.962 4.183 -20.102 1.00 86.62 78 GLN A CA 1
ATOM 640 C C . GLN A 1 78 ? 15.153 4.512 -19.192 1.00 86.62 78 GLN A C 1
ATOM 642 O O . GLN A 1 78 ? 15.597 3.652 -18.429 1.00 86.62 78 GLN A O 1
ATOM 647 N N . SER A 1 79 ? 15.656 5.750 -19.243 1.00 93.81 79 SER A N 1
ATOM 648 C CA . SER A 1 79 ? 16.792 6.192 -18.440 1.00 93.81 79 SER A CA 1
ATOM 649 C C . SER A 1 79 ? 16.505 6.089 -16.941 1.00 93.81 79 SER A C 1
ATOM 651 O O . SER A 1 79 ? 15.460 6.523 -16.451 1.00 93.81 79 SER A O 1
ATOM 653 N N . ILE A 1 80 ? 17.487 5.584 -16.190 1.00 90.69 80 ILE A N 1
ATOM 654 C CA . ILE A 1 80 ? 17.435 5.477 -14.724 1.00 90.69 80 ILE A CA 1
ATOM 655 C C . ILE A 1 80 ? 17.157 6.846 -14.085 1.00 90.69 80 ILE A C 1
ATOM 657 O O . ILE A 1 80 ? 16.379 6.931 -13.139 1.00 90.69 80 ILE A O 1
ATOM 661 N N . ARG A 1 81 ? 17.726 7.927 -14.639 1.00 94.31 81 ARG A N 1
ATOM 662 C CA . ARG A 1 81 ? 17.531 9.296 -14.131 1.00 94.31 81 ARG A CA 1
ATOM 663 C C . ARG A 1 81 ? 16.065 9.731 -14.208 1.00 94.31 81 ARG A C 1
ATOM 665 O O . ARG A 1 81 ? 15.546 10.298 -13.254 1.00 94.31 81 ARG A O 1
ATOM 672 N N . SER A 1 82 ? 15.393 9.417 -15.318 1.00 91.69 82 SER A N 1
ATOM 673 C CA . SER A 1 82 ? 13.972 9.730 -15.507 1.00 91.69 82 SER A CA 1
ATOM 674 C C . SER A 1 82 ? 13.089 8.897 -14.571 1.00 91.69 82 SER A C 1
ATOM 676 O O . SER A 1 82 ? 12.188 9.438 -13.935 1.00 91.69 82 SER A O 1
ATOM 678 N N . GLN A 1 83 ? 13.396 7.605 -14.393 1.00 93.19 83 GLN A N 1
ATOM 679 C CA . GLN A 1 83 ? 12.661 6.739 -13.460 1.00 93.19 83 GLN A CA 1
ATOM 680 C C . GLN A 1 83 ? 12.766 7.224 -12.010 1.00 93.19 83 GLN A C 1
ATOM 682 O O . GLN A 1 83 ? 11.754 7.246 -11.314 1.00 93.19 83 GLN A O 1
ATOM 687 N N . ILE A 1 84 ? 13.955 7.645 -11.565 1.00 94.62 84 ILE A N 1
ATOM 688 C CA . ILE A 1 84 ? 14.147 8.222 -10.224 1.00 94.62 84 ILE A CA 1
ATOM 689 C C . ILE A 1 84 ? 13.306 9.490 -10.066 1.00 94.62 84 ILE A C 1
ATOM 691 O O . ILE A 1 84 ? 12.578 9.617 -9.086 1.00 94.62 84 ILE A O 1
ATOM 695 N N . LEU A 1 85 ? 13.349 10.394 -11.047 1.00 95.12 85 LEU A N 1
ATOM 696 C CA . L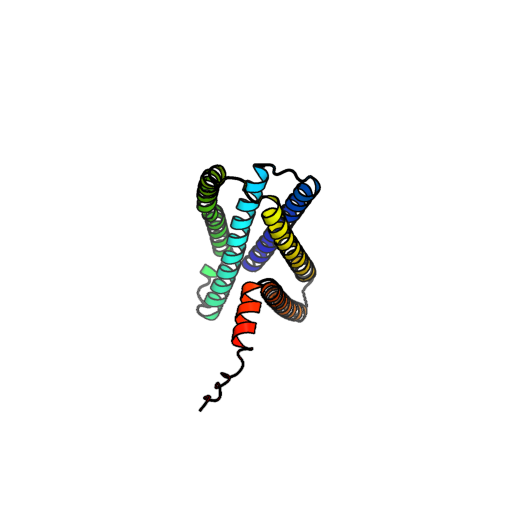EU A 1 85 ? 12.588 11.641 -11.007 1.00 95.12 85 LEU A CA 1
ATOM 697 C C . LEU A 1 85 ? 11.073 11.386 -10.915 1.00 95.12 85 LEU A C 1
ATOM 699 O O . LEU A 1 85 ? 10.398 11.998 -10.091 1.00 95.12 85 LEU A O 1
ATOM 703 N N . LEU A 1 86 ? 10.541 10.434 -11.688 1.00 93.75 86 LEU A N 1
ATOM 704 C CA . LEU A 1 86 ? 9.124 10.049 -11.631 1.00 93.75 86 LEU A CA 1
ATOM 705 C C . LEU A 1 86 ? 8.736 9.413 -10.287 1.00 93.75 86 LEU A C 1
ATOM 707 O O . LEU A 1 86 ? 7.643 9.675 -9.777 1.00 93.75 86 LEU A O 1
ATOM 711 N N . ILE A 1 87 ? 9.624 8.608 -9.695 1.00 95.06 87 ILE A N 1
ATOM 712 C CA . ILE A 1 87 ? 9.429 8.054 -8.349 1.00 95.06 87 ILE A CA 1
ATOM 713 C C . ILE A 1 87 ? 9.382 9.193 -7.321 1.00 95.06 87 ILE A C 1
ATOM 715 O O . ILE A 1 87 ? 8.431 9.276 -6.551 1.00 95.06 87 ILE A O 1
ATOM 719 N N . CYS A 1 88 ? 10.335 10.126 -7.337 1.00 94.94 88 CYS A N 1
ATOM 720 C CA . CYS A 1 88 ? 10.333 11.255 -6.403 1.00 94.94 88 CYS A CA 1
ATOM 721 C C . CYS A 1 88 ? 9.055 12.100 -6.523 1.00 94.94 88 CYS A C 1
ATOM 723 O O . CYS A 1 88 ? 8.446 12.442 -5.512 1.00 94.94 88 CYS A O 1
ATOM 725 N N . ILE A 1 89 ? 8.604 12.385 -7.748 1.00 93.62 89 ILE A N 1
ATOM 726 C CA . ILE A 1 89 ? 7.371 13.145 -7.986 1.00 93.62 89 ILE A CA 1
ATOM 727 C C . ILE A 1 89 ? 6.149 12.404 -7.429 1.00 93.62 89 ILE A C 1
ATOM 729 O O . ILE A 1 89 ? 5.352 12.991 -6.699 1.00 93.62 89 ILE A O 1
ATOM 733 N N . THR A 1 90 ? 6.007 11.110 -7.727 1.00 93.38 90 THR A N 1
ATOM 734 C CA . THR A 1 90 ? 4.876 10.311 -7.222 1.00 93.38 90 THR A CA 1
ATOM 735 C C . THR A 1 90 ? 4.863 10.237 -5.695 1.00 93.38 90 THR A C 1
ATOM 737 O O . THR A 1 90 ? 3.793 10.351 -5.100 1.00 93.38 90 THR A O 1
ATOM 740 N N . TRP A 1 91 ? 6.023 10.133 -5.044 1.00 92.81 91 TRP A N 1
ATOM 741 C CA . TRP A 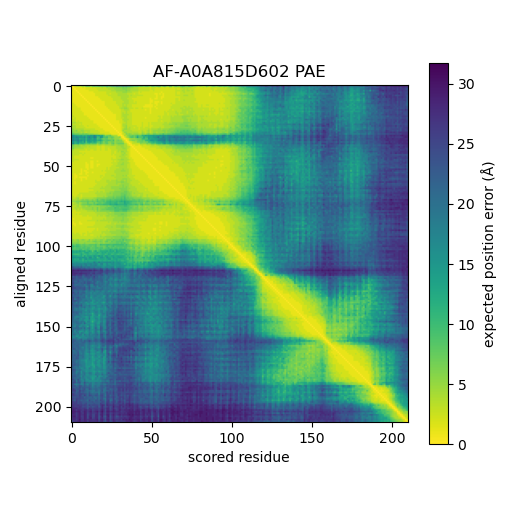1 91 ? 6.147 10.165 -3.581 1.00 92.81 91 TRP A CA 1
ATOM 742 C C . TRP A 1 91 ? 5.671 11.491 -2.971 1.00 92.81 91 TRP A C 1
ATOM 744 O O . TRP A 1 91 ? 4.912 11.484 -1.996 1.00 92.81 91 TRP A O 1
ATOM 754 N N . MET A 1 92 ? 6.061 12.617 -3.573 1.00 89.88 92 MET A N 1
ATOM 755 C CA . MET A 1 92 ? 5.616 13.947 -3.146 1.00 89.88 92 MET A CA 1
ATOM 756 C C . MET A 1 92 ? 4.096 14.091 -3.285 1.00 89.88 92 MET A C 1
ATOM 758 O O . MET A 1 92 ? 3.421 14.419 -2.310 1.00 89.88 92 MET A O 1
ATOM 762 N N . PHE A 1 93 ? 3.537 13.766 -4.455 1.00 89.38 93 PHE A N 1
ATOM 763 C CA . PHE A 1 93 ? 2.090 13.862 -4.687 1.00 89.38 93 PHE A CA 1
ATOM 764 C C . PHE A 1 93 ? 1.276 12.947 -3.770 1.00 89.38 93 PHE A C 1
ATOM 766 O O . PHE A 1 93 ? 0.251 13.363 -3.231 1.00 89.38 93 PHE A O 1
ATOM 773 N N . SER A 1 94 ? 1.742 11.718 -3.549 1.00 90.56 94 SER A N 1
ATOM 774 C CA . SER A 1 94 ? 1.042 10.760 -2.686 1.00 90.56 94 SER A CA 1
ATOM 775 C C . SER A 1 94 ? 1.017 11.195 -1.227 1.00 90.56 94 SER A C 1
ATOM 777 O O . SER A 1 94 ? 0.049 10.917 -0.528 1.00 90.56 94 SER A O 1
ATOM 779 N N . SER A 1 95 ? 2.066 11.889 -0.779 1.00 87.50 95 SER A N 1
ATOM 780 C CA . SER A 1 95 ? 2.134 12.424 0.579 1.00 87.50 95 SER A CA 1
ATOM 781 C C . SER A 1 95 ? 1.199 13.616 0.759 1.00 87.50 95 SER A C 1
ATOM 783 O O . SER A 1 95 ? 0.590 13.750 1.811 1.00 87.50 95 SER A O 1
ATOM 785 N N . VAL A 1 96 ? 1.037 14.458 -0.264 1.00 85.19 96 VAL A N 1
ATOM 786 C CA . VAL A 1 96 ? 0.164 15.641 -0.198 1.00 85.19 96 VAL A CA 1
ATOM 787 C C . VAL A 1 96 ? -1.320 15.267 -0.277 1.00 85.19 96 VAL A C 1
ATOM 789 O O . VAL A 1 96 ? -2.126 15.843 0.446 1.00 85.19 96 VAL A O 1
ATOM 792 N N . TYR A 1 97 ? -1.688 14.280 -1.098 1.00 81.88 97 TYR A N 1
ATOM 793 C CA . TYR A 1 97 ? -3.082 13.871 -1.331 1.00 81.88 97 TYR A CA 1
ATOM 794 C C . TYR A 1 97 ? -3.931 13.649 -0.052 1.00 81.88 97 TYR A C 1
ATOM 796 O O . TYR A 1 97 ? -5.016 14.220 0.054 1.00 81.88 97 TYR A O 1
ATOM 804 N N . PRO A 1 98 ? -3.482 12.891 0.968 1.00 78.88 98 PRO A N 1
ATOM 805 C CA . PRO A 1 98 ? -4.270 12.663 2.182 1.00 78.88 98 PRO A CA 1
ATOM 806 C C . PRO A 1 98 ? -4.354 13.861 3.147 1.00 78.88 98 PRO A C 1
ATOM 808 O O . PRO A 1 98 ? -5.057 13.760 4.157 1.00 78.88 98 PRO A O 1
ATOM 811 N N . LEU A 1 99 ? -3.695 14.998 2.874 1.00 77.94 99 LEU A N 1
ATOM 812 C CA . LEU A 1 99 ? -3.830 16.208 3.703 1.00 77.94 99 LEU A CA 1
ATOM 813 C C . LEU A 1 99 ? -5.266 16.751 3.703 1.00 77.94 99 LEU A C 1
ATOM 815 O O . LEU A 1 99 ? -5.746 17.211 4.740 1.00 77.94 99 LEU A O 1
ATOM 819 N N . GLU A 1 100 ? -5.986 16.632 2.586 1.00 74.56 100 GLU A N 1
ATOM 820 C CA . GLU A 1 100 ? -7.402 17.019 2.502 1.00 74.56 100 GLU A CA 1
ATOM 821 C C . GLU A 1 100 ? -8.277 16.186 3.453 1.00 74.56 100 GLU A C 1
ATOM 823 O O . GLU A 1 100 ? -9.229 16.679 4.067 1.00 74.56 100 GLU A O 1
ATOM 828 N N . PHE A 1 101 ? -7.904 14.920 3.652 1.00 67.81 101 PHE A N 1
ATOM 829 C CA . PHE A 1 101 ? -8.619 14.004 4.533 1.00 67.81 101 PHE A CA 1
ATOM 830 C C . PHE A 1 101 ? -8.464 14.392 6.010 1.00 67.81 101 PHE A C 1
ATOM 832 O O . PHE A 1 101 ? -9.420 14.293 6.781 1.00 67.81 101 PHE A O 1
ATOM 839 N N . LEU A 1 102 ? -7.293 14.903 6.414 1.00 69.25 102 LEU A N 1
ATOM 840 C CA . LEU A 1 102 ? -7.065 15.393 7.780 1.00 69.25 102 LEU A CA 1
ATOM 841 C C . LEU A 1 102 ? -7.984 16.568 8.138 1.00 69.25 102 LEU A C 1
ATOM 843 O O . LEU A 1 102 ? -8.457 16.654 9.276 1.00 69.25 102 LEU A O 1
ATOM 847 N N . LEU A 1 103 ? -8.274 17.445 7.175 1.00 69.88 103 LEU A N 1
ATOM 848 C CA . LEU A 1 103 ? -9.218 18.548 7.362 1.00 69.88 103 LEU A CA 1
ATOM 849 C C . LEU A 1 103 ? -10.652 18.024 7.541 1.00 69.88 103 LEU A C 1
ATOM 851 O O . LEU A 1 103 ? -11.351 18.455 8.463 1.00 69.88 103 LEU A O 1
ATOM 855 N N . SER A 1 104 ? -11.056 17.025 6.750 1.00 66.69 104 SER A N 1
ATOM 856 C CA . SER A 1 104 ? -12.379 16.390 6.872 1.00 66.69 104 SER A CA 1
ATOM 857 C C . SER A 1 104 ? -12.573 15.647 8.196 1.00 66.69 104 SER A C 1
ATOM 859 O O . SER A 1 104 ? -13.634 15.750 8.811 1.00 66.69 104 SER A O 1
ATOM 861 N N . VAL A 1 105 ? -11.553 14.943 8.699 1.00 65.75 105 VAL A N 1
ATOM 862 C CA . VAL A 1 105 ? -11.648 14.231 9.989 1.00 65.75 105 VAL A CA 1
ATOM 863 C C . VAL A 1 105 ? -11.874 15.207 11.147 1.00 65.75 105 VAL A C 1
ATOM 865 O O . VAL A 1 105 ? -12.681 14.923 12.035 1.00 65.75 105 VAL A O 1
ATOM 868 N N . ARG A 1 106 ? -11.237 16.388 11.131 1.00 66.88 106 ARG A N 1
ATOM 869 C CA . ARG A 1 106 ? -11.502 17.436 12.136 1.00 66.88 106 ARG A CA 1
ATOM 870 C C . ARG A 1 106 ? -12.958 17.905 12.099 1.00 66.88 106 ARG A C 1
ATOM 872 O O . ARG A 1 106 ? -13.556 18.096 13.158 1.00 66.88 106 ARG A O 1
ATOM 879 N N . TYR A 1 107 ? -13.529 18.025 10.903 1.00 60.56 107 TYR A N 1
ATOM 880 C CA . TYR A 1 107 ? -14.916 18.437 10.705 1.00 60.56 107 TYR A CA 1
ATOM 881 C C . TYR A 1 107 ? -15.918 17.384 11.208 1.00 60.56 107 TYR A C 1
ATOM 883 O O . TYR A 1 107 ? -16.809 17.692 12.003 1.00 60.56 107 TYR A O 1
ATOM 891 N N . VAL A 1 108 ? -15.723 16.110 10.845 1.00 59.22 108 VAL A N 1
ATOM 892 C CA . VAL A 1 108 ? -16.564 14.994 11.321 1.00 59.22 108 VAL A CA 1
ATOM 893 C C . VAL A 1 108 ? -16.481 14.851 12.841 1.00 59.22 108 VAL A C 1
ATOM 895 O O . VAL A 1 108 ? -17.490 14.606 13.499 1.00 59.22 108 VAL A O 1
ATOM 898 N N . LYS A 1 109 ? -15.303 15.069 13.431 1.00 63.00 109 LYS A N 1
ATOM 899 C CA . LYS A 1 109 ? -15.111 15.023 14.886 1.00 63.00 109 LYS A CA 1
ATOM 900 C C . LYS A 1 109 ? -15.859 16.150 15.609 1.00 63.00 109 LYS A C 1
ATOM 902 O O . LYS A 1 109 ? -16.447 15.908 16.662 1.00 63.00 109 LYS A O 1
ATOM 907 N N . GLN A 1 110 ? -15.901 17.355 15.034 1.00 62.38 110 GLN A N 1
ATOM 908 C CA . GLN A 1 110 ? -16.742 18.447 15.542 1.00 62.38 110 GLN A CA 1
ATOM 909 C C . GLN A 1 110 ? -18.238 18.126 15.442 1.00 62.38 110 GLN A C 1
ATOM 911 O O . GLN A 1 110 ? -18.986 18.464 16.360 1.00 62.38 110 GLN A O 1
ATOM 916 N N . MET A 1 111 ? -18.673 17.444 14.379 1.00 56.72 111 MET A N 1
ATOM 917 C CA . MET A 1 111 ? -20.060 16.985 14.255 1.00 56.72 111 MET A CA 1
ATOM 918 C C . MET A 1 111 ? -20.399 15.859 15.240 1.00 56.72 111 MET A C 1
ATOM 920 O O . MET A 1 111 ? -21.463 15.894 15.851 1.00 56.72 111 MET A O 1
ATOM 924 N N . ASN A 1 112 ? -19.497 14.900 15.464 1.00 54.28 112 ASN A N 1
ATOM 925 C CA . ASN A 1 112 ? -19.747 13.751 16.341 1.00 54.28 112 ASN A CA 1
ATOM 926 C C . ASN A 1 112 ? -19.858 14.157 17.822 1.00 54.28 112 ASN A C 1
ATOM 928 O O . ASN A 1 112 ? -20.658 13.583 18.549 1.00 54.28 112 ASN A O 1
ATOM 932 N N . LYS A 1 113 ? -19.154 15.217 18.258 1.00 59.81 113 LYS A N 1
ATOM 933 C CA . LYS A 1 113 ? -19.346 15.813 19.599 1.00 59.81 113 LYS A CA 1
ATOM 934 C C . LYS A 1 113 ? -20.760 16.365 19.830 1.00 59.81 113 LYS A C 1
ATOM 936 O O . LYS A 1 113 ? -21.134 16.587 20.975 1.00 59.81 113 LYS A O 1
ATOM 941 N N . ARG A 1 114 ? -21.536 16.606 18.764 1.00 56.84 114 ARG A N 1
ATOM 942 C CA . ARG A 1 114 ? -22.913 17.122 18.833 1.00 56.84 114 ARG A CA 1
ATOM 943 C C . ARG A 1 114 ? -23.982 16.025 18.752 1.00 56.84 114 ARG A C 1
ATOM 945 O O . ARG A 1 114 ? -25.154 16.330 18.945 1.00 56.84 114 ARG A O 1
ATOM 952 N N . VAL A 1 115 ? -23.611 14.767 18.489 1.00 55.94 115 VAL A N 1
ATOM 953 C CA . VAL A 1 115 ? -24.555 13.643 18.384 1.00 55.94 115 VAL A CA 1
ATOM 954 C C . VAL A 1 115 ? -24.495 12.810 19.672 1.00 55.94 115 VAL A C 1
ATOM 956 O O . VAL A 1 115 ? -23.505 12.151 19.965 1.00 55.94 115 VAL A O 1
ATOM 959 N N . ILE A 1 116 ? -25.569 12.896 20.458 1.00 57.00 116 ILE A N 1
ATOM 960 C CA . ILE A 1 116 ? -25.778 12.315 21.799 1.00 57.00 116 ILE A CA 1
ATOM 961 C C . ILE A 1 116 ? -25.592 10.774 21.828 1.00 57.00 116 ILE A C 1
ATOM 963 O O . ILE A 1 116 ? -25.915 10.092 20.848 1.00 57.00 116 ILE A O 1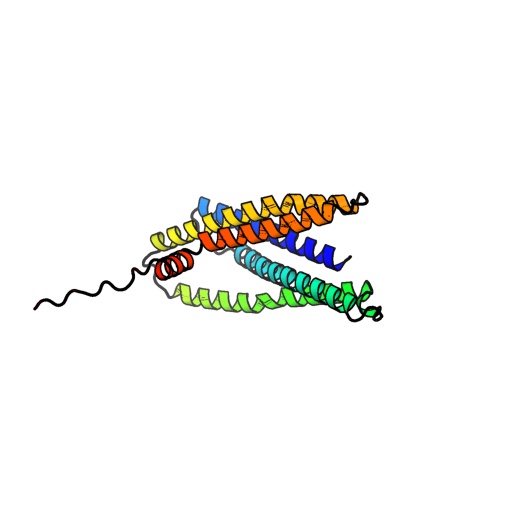
ATOM 967 N N . PRO A 1 117 ? -25.129 10.190 22.958 1.00 57.84 117 PRO A N 1
ATOM 968 C CA . PRO A 1 117 ? -24.798 8.773 23.085 1.00 57.84 117 PRO A CA 1
ATOM 969 C C . PRO A 1 117 ? -26.032 7.914 23.399 1.00 57.84 117 PRO A C 1
ATOM 971 O O . PRO A 1 117 ? -26.256 7.530 24.540 1.00 57.84 117 PRO A O 1
ATOM 974 N N . ALA A 1 118 ? -26.848 7.575 22.403 1.00 53.25 118 ALA A N 1
ATOM 975 C CA . ALA A 1 118 ? -28.017 6.717 22.648 1.00 53.25 118 ALA A CA 1
ATOM 976 C C . ALA A 1 118 ? -27.788 5.217 22.365 1.00 53.25 118 ALA A C 1
ATOM 978 O O . ALA A 1 118 ? -28.700 4.427 22.580 1.00 53.25 118 ALA A O 1
ATOM 979 N N . ASN A 1 119 ? -26.616 4.779 21.870 1.00 58.47 119 ASN A N 1
ATOM 980 C CA . ASN A 1 119 ? -26.405 3.343 21.595 1.00 58.47 119 ASN A CA 1
ATOM 981 C C . ASN A 1 119 ? -24.934 2.904 21.412 1.00 58.47 119 ASN A C 1
ATOM 983 O O . ASN A 1 119 ? -24.583 2.217 20.449 1.00 58.47 119 ASN A O 1
ATOM 987 N N . ILE A 1 120 ? -24.049 3.307 22.330 1.00 63.38 120 ILE A N 1
ATOM 988 C CA . ILE A 1 120 ? -22.595 3.052 22.238 1.00 63.38 120 ILE A CA 1
ATOM 989 C C . ILE A 1 120 ? -22.285 1.546 22.129 1.00 63.38 120 ILE A C 1
ATOM 991 O O . ILE A 1 120 ? -21.493 1.133 21.288 1.00 63.38 120 ILE A O 1
ATOM 995 N N . VAL A 1 121 ? -22.968 0.706 22.912 1.00 59.38 121 VAL A N 1
ATOM 996 C CA . VAL A 1 121 ? -22.687 -0.740 23.007 1.00 59.38 121 VAL A CA 1
ATOM 997 C C . VAL A 1 121 ? -23.053 -1.493 21.723 1.00 59.38 121 VAL A C 1
ATOM 999 O O . VAL A 1 121 ? -22.278 -2.306 21.218 1.00 59.38 121 VAL A O 1
ATOM 1002 N N . LEU A 1 122 ? -24.218 -1.191 21.144 1.00 61.41 122 LEU A N 1
ATOM 1003 C CA . LEU A 1 122 ? -24.698 -1.835 19.917 1.00 61.41 122 LEU A CA 1
ATOM 1004 C C . LEU A 1 122 ? -23.872 -1.397 18.695 1.00 61.41 122 LEU A C 1
ATOM 1006 O O . LEU A 1 122 ? -23.683 -2.175 17.756 1.00 61.41 122 LEU A O 1
ATOM 1010 N N . ARG A 1 123 ? -23.333 -0.171 18.733 1.00 62.91 123 ARG A N 1
ATOM 1011 C CA . ARG A 1 123 ? -22.372 0.339 17.750 1.00 62.91 123 ARG A CA 1
ATOM 1012 C C . ARG A 1 123 ? -21.015 -0.353 17.894 1.00 62.91 123 ARG A C 1
ATOM 1014 O O . ARG A 1 123 ? -20.551 -0.938 16.921 1.00 62.91 123 ARG A O 1
ATOM 1021 N N . ALA A 1 124 ? -20.444 -0.391 19.098 1.00 57.38 124 ALA A N 1
ATOM 1022 C CA . ALA A 1 124 ? -19.153 -1.025 19.377 1.00 57.38 124 ALA A CA 1
ATOM 1023 C C . ALA A 1 124 ? -19.122 -2.509 18.973 1.00 57.38 124 ALA A C 1
ATOM 1025 O O . ALA A 1 124 ? -18.156 -2.970 18.369 1.00 57.38 124 ALA A O 1
ATOM 1026 N N . HIS A 1 125 ? -20.209 -3.254 19.204 1.00 63.91 125 HIS A N 1
ATOM 1027 C CA . HIS A 1 125 ? -20.292 -4.658 18.789 1.00 63.91 125 HIS A CA 1
ATOM 1028 C C . HIS A 1 125 ? -20.286 -4.839 17.257 1.00 63.91 125 HIS A C 1
ATOM 1030 O O . HIS A 1 125 ? -19.712 -5.802 16.740 1.00 63.91 125 HIS A O 1
ATOM 1036 N N . ARG A 1 126 ? -20.895 -3.910 16.505 1.00 57.50 126 ARG A N 1
ATOM 1037 C CA . ARG A 1 126 ? -20.862 -3.924 15.030 1.00 57.50 126 ARG A CA 1
ATOM 1038 C C . ARG A 1 126 ? -19.481 -3.553 14.494 1.00 57.50 126 ARG A C 1
ATOM 1040 O O . ARG A 1 126 ? -19.012 -4.216 13.571 1.00 57.50 126 ARG A O 1
ATOM 1047 N N . GLU A 1 127 ? -18.826 -2.567 15.101 1.00 59.94 127 GLU A N 1
ATOM 1048 C CA . GLU A 1 127 ? -17.462 -2.160 14.745 1.00 59.94 127 GLU A CA 1
ATOM 1049 C C . GLU A 1 127 ? -16.452 -3.292 15.019 1.00 59.94 127 GLU A C 1
ATOM 1051 O O . GLU A 1 127 ? -15.699 -3.669 14.125 1.00 59.94 127 GLU A O 1
ATOM 1056 N N . LEU A 1 128 ? -16.516 -3.958 16.180 1.00 54.91 128 LEU A N 1
ATOM 1057 C CA . LEU A 1 128 ? -15.664 -5.117 16.510 1.00 54.91 128 LEU A CA 1
ATOM 1058 C C . LEU A 1 128 ? -15.843 -6.289 15.532 1.00 54.91 128 LEU A C 1
ATOM 1060 O O . LEU A 1 128 ? -14.876 -6.956 15.151 1.00 54.91 128 LEU A O 1
ATOM 1064 N N . LYS A 1 129 ? -17.077 -6.540 15.077 1.00 62.03 129 LYS A N 1
ATOM 1065 C CA . LYS A 1 129 ? -17.349 -7.568 14.061 1.00 62.03 129 LYS A CA 1
ATOM 1066 C C . LYS A 1 129 ? -16.727 -7.204 12.709 1.00 62.03 129 LYS A C 1
ATOM 1068 O O . LYS A 1 129 ? -16.251 -8.101 12.014 1.00 62.03 129 LYS A O 1
ATOM 1073 N N . MET A 1 130 ? -16.705 -5.923 12.346 1.00 52.50 130 MET A N 1
ATOM 1074 C CA . MET A 1 130 ? -16.043 -5.427 11.134 1.00 52.50 130 MET A CA 1
ATOM 1075 C C . MET A 1 130 ? -14.516 -5.523 11.267 1.00 52.50 130 MET A C 1
ATOM 1077 O O . MET A 1 130 ? -13.868 -6.068 10.376 1.00 52.50 130 MET A O 1
ATOM 1081 N N . VAL A 1 131 ? -13.947 -5.124 12.409 1.00 57.00 131 VAL A N 1
ATOM 1082 C CA . VAL A 1 131 ? -12.502 -5.207 12.697 1.00 57.00 131 VAL A CA 1
ATOM 1083 C C . VAL A 1 131 ? -11.995 -6.649 12.654 1.00 57.00 131 VAL A C 1
ATOM 1085 O O . VAL A 1 131 ? -10.998 -6.924 11.986 1.00 57.00 131 VAL A O 1
ATOM 1088 N N . ARG A 1 132 ? -12.705 -7.604 13.273 1.00 64.25 132 ARG A N 1
ATOM 1089 C CA . ARG A 1 132 ? -12.332 -9.030 13.223 1.00 64.25 132 ARG A CA 1
ATOM 1090 C C . ARG A 1 132 ? -12.256 -9.553 11.785 1.00 64.25 132 ARG A C 1
ATOM 1092 O O . ARG A 1 132 ? -11.359 -10.329 11.463 1.00 64.25 132 ARG A O 1
ATOM 1099 N N . ARG A 1 133 ? -13.179 -9.127 10.918 1.00 60.62 133 ARG A N 1
ATOM 1100 C CA . ARG A 1 133 ? -13.185 -9.499 9.492 1.00 60.62 133 ARG A CA 1
ATOM 1101 C C . ARG A 1 133 ? -11.986 -8.891 8.760 1.00 60.62 133 ARG A C 1
ATOM 1103 O O . ARG A 1 133 ? -11.317 -9.602 8.015 1.00 60.62 133 ARG A O 1
ATOM 1110 N N . THR A 1 134 ? -11.660 -7.630 9.034 1.00 59.09 134 THR A N 1
ATOM 1111 C CA . THR A 1 134 ? -10.487 -6.945 8.468 1.00 59.09 134 THR A CA 1
ATOM 1112 C C . THR A 1 134 ? -9.172 -7.606 8.887 1.00 59.09 134 THR A C 1
ATOM 1114 O O . THR A 1 134 ? -8.311 -7.825 8.040 1.00 59.09 134 THR A O 1
ATOM 1117 N N . ILE A 1 135 ? -9.030 -8.005 10.156 1.00 62.47 135 ILE A N 1
ATOM 1118 C CA . ILE A 1 135 ? -7.832 -8.699 10.663 1.00 62.47 135 ILE A CA 1
ATOM 1119 C C . ILE A 1 135 ? -7.630 -10.040 9.951 1.00 62.47 135 ILE A C 1
ATOM 1121 O O . ILE A 1 135 ? -6.521 -10.336 9.514 1.00 62.47 135 ILE A O 1
ATOM 1125 N N . ILE A 1 136 ? -8.692 -10.834 9.778 1.00 70.12 136 ILE A N 1
ATOM 1126 C CA . ILE A 1 136 ? -8.616 -12.109 9.043 1.00 70.12 136 ILE A CA 1
ATOM 1127 C C . ILE A 1 136 ? -8.150 -11.869 7.600 1.00 70.12 136 ILE A C 1
ATOM 1129 O O . ILE A 1 136 ? -7.296 -12.593 7.093 1.00 70.12 136 ILE A O 1
ATOM 1133 N N . LEU A 1 137 ? -8.666 -10.822 6.955 1.00 61.44 137 LEU A N 1
ATOM 1134 C CA . LEU A 1 137 ? -8.312 -10.457 5.584 1.00 61.44 137 LEU A CA 1
ATOM 1135 C C . LEU A 1 137 ? -6.845 -10.010 5.469 1.00 61.44 137 LEU A C 1
ATOM 1137 O O . LEU A 1 137 ? -6.153 -10.403 4.531 1.00 61.44 137 LEU A O 1
ATOM 1141 N N . ILE A 1 138 ? -6.351 -9.257 6.454 1.00 61.94 138 ILE A N 1
ATOM 1142 C CA . ILE A 1 138 ? -4.948 -8.830 6.543 1.00 61.94 138 ILE A CA 1
ATOM 1143 C C . ILE A 1 138 ? -4.026 -10.023 6.797 1.00 61.94 138 ILE A C 1
ATOM 1145 O O . ILE A 1 138 ? -2.992 -10.123 6.143 1.00 61.94 138 ILE A O 1
ATOM 1149 N N . ILE A 1 139 ? -4.394 -10.952 7.686 1.00 69.06 139 ILE A N 1
ATOM 1150 C CA . ILE A 1 139 ? -3.609 -12.171 7.925 1.00 69.06 139 ILE A CA 1
ATOM 1151 C C . ILE A 1 139 ? -3.472 -12.953 6.620 1.00 69.06 139 ILE A C 1
ATOM 1153 O O . ILE A 1 139 ? -2.349 -13.235 6.216 1.00 69.06 139 ILE A O 1
ATOM 1157 N N . ILE A 1 140 ? -4.577 -13.204 5.910 1.00 69.56 140 ILE A N 1
ATOM 1158 C CA . ILE A 1 140 ? -4.564 -13.899 4.613 1.00 69.56 140 ILE A CA 1
ATOM 1159 C C . ILE A 1 140 ? -3.676 -13.158 3.603 1.00 69.56 140 ILE A C 1
ATOM 1161 O O . ILE A 1 140 ? -2.850 -13.780 2.936 1.00 69.56 140 ILE A O 1
ATOM 1165 N N . LEU A 1 141 ? -3.792 -11.830 3.515 1.00 59.34 141 LEU A N 1
ATOM 1166 C CA . LEU A 1 141 ? -2.963 -11.014 2.628 1.00 59.34 141 LEU A CA 1
ATOM 1167 C C . LEU A 1 141 ? -1.468 -11.155 2.956 1.00 59.34 141 LEU A C 1
ATOM 1169 O O . LEU A 1 141 ? -0.660 -11.341 2.050 1.00 59.34 141 LEU A O 1
ATOM 1173 N N . ILE A 1 142 ? -1.096 -11.108 4.237 1.00 65.81 142 ILE A N 1
ATOM 1174 C CA . ILE A 1 142 ? 0.294 -11.244 4.691 1.00 65.81 142 ILE A CA 1
ATOM 1175 C C . ILE A 1 142 ? 0.821 -12.654 4.407 1.00 65.81 142 ILE A C 1
ATOM 1177 O O . ILE A 1 142 ? 1.920 -12.786 3.867 1.00 65.81 142 ILE A O 1
ATOM 1181 N N . THR A 1 143 ? 0.047 -13.702 4.710 1.00 72.75 143 THR A N 1
ATOM 1182 C CA . THR A 1 143 ? 0.461 -15.098 4.486 1.00 72.75 143 THR A CA 1
ATOM 1183 C C . THR A 1 143 ? 0.700 -15.383 3.005 1.00 72.75 143 THR A C 1
ATOM 1185 O O . THR A 1 143 ? 1.618 -16.128 2.670 1.00 72.75 143 THR A O 1
ATOM 1188 N N . VAL A 1 144 ? -0.078 -14.765 2.112 1.00 63.50 144 VAL A N 1
ATOM 1189 C CA . VAL A 1 144 ? 0.078 -14.968 0.666 1.00 63.50 144 VAL A CA 1
ATOM 1190 C C . VAL A 1 144 ? 1.154 -14.056 0.055 1.00 63.50 144 VAL A C 1
ATOM 1192 O O . VAL A 1 144 ? 1.855 -14.470 -0.868 1.00 63.50 144 VAL A O 1
ATOM 1195 N N . CYS A 1 145 ? 1.358 -12.845 0.585 1.00 57.69 145 CYS A N 1
ATOM 1196 C CA . CYS A 1 145 ? 2.372 -11.906 0.084 1.00 57.69 145 CYS A CA 1
ATOM 1197 C C . CYS A 1 145 ? 3.797 -12.175 0.605 1.00 57.69 145 CYS A C 1
ATOM 1199 O O . CYS A 1 145 ? 4.764 -11.844 -0.084 1.00 57.69 145 CYS A O 1
ATOM 1201 N N . LEU A 1 146 ? 3.964 -12.779 1.785 1.00 63.41 146 LEU A N 1
ATOM 1202 C CA . LEU A 1 146 ? 5.278 -13.131 2.347 1.00 63.41 146 LEU A CA 1
ATOM 1203 C C . LEU A 1 146 ? 6.133 -14.051 1.455 1.00 63.41 146 LEU A C 1
ATOM 1205 O O . LEU A 1 146 ? 7.279 -13.691 1.175 1.00 63.41 146 LEU A O 1
ATOM 1209 N N . PRO A 1 147 ? 5.630 -15.200 0.958 1.00 68.75 147 PRO A N 1
ATOM 1210 C CA . PRO A 1 147 ? 6.425 -16.078 0.098 1.00 68.75 147 PRO A CA 1
ATOM 1211 C C . PRO A 1 147 ? 6.835 -15.386 -1.209 1.00 68.75 147 PRO A C 1
ATOM 1213 O O . PRO A 1 147 ? 7.913 -15.646 -1.740 1.00 68.75 147 PRO A O 1
ATOM 1216 N N . TYR A 1 148 ? 6.022 -14.445 -1.697 1.00 62.62 148 TYR A N 1
ATOM 1217 C CA . TYR A 1 148 ? 6.349 -13.624 -2.860 1.00 62.62 148 TYR A CA 1
ATOM 1218 C C . TYR A 1 148 ? 7.526 -12.676 -2.601 1.00 62.62 148 TYR A C 1
ATOM 1220 O O . TYR A 1 148 ? 8.449 -12.608 -3.416 1.00 62.62 148 TYR A O 1
ATOM 1228 N N . GLN A 1 149 ? 7.529 -11.978 -1.462 1.00 62.47 149 GLN A N 1
ATOM 1229 C CA . GLN A 1 149 ? 8.637 -11.093 -1.096 1.00 62.47 149 GLN A CA 1
ATOM 1230 C C . GLN A 1 149 ? 9.947 -11.873 -0.940 1.00 62.47 149 GLN A C 1
ATOM 1232 O O . GLN A 1 149 ? 10.980 -11.432 -1.440 1.00 62.47 149 GLN A O 1
ATOM 1237 N N . ILE A 1 150 ? 9.895 -13.066 -0.338 1.00 73.44 150 ILE A N 1
ATOM 1238 C CA . ILE A 1 150 ? 11.058 -13.952 -0.186 1.00 73.44 150 ILE A CA 1
ATOM 1239 C C . ILE A 1 150 ? 11.619 -14.362 -1.557 1.00 73.44 150 ILE A C 1
ATOM 1241 O O . ILE A 1 150 ? 12.823 -14.252 -1.783 1.00 73.44 150 ILE A O 1
ATOM 1245 N N . LEU A 1 151 ? 10.763 -14.765 -2.503 1.00 68.25 151 LEU A N 1
ATOM 1246 C CA . LEU A 1 151 ? 11.192 -15.150 -3.855 1.00 68.25 151 LEU A CA 1
ATOM 1247 C C . LEU A 1 151 ? 11.815 -13.985 -4.639 1.00 68.25 151 LEU A C 1
ATOM 1249 O O . LEU A 1 151 ? 12.783 -14.189 -5.372 1.00 68.25 151 LEU A O 1
ATOM 1253 N N . ILE A 1 152 ? 11.299 -12.765 -4.470 1.00 61.88 152 ILE A N 1
ATOM 1254 C CA . ILE A 1 152 ? 11.895 -11.563 -5.068 1.00 61.88 152 ILE A CA 1
ATOM 1255 C C . ILE A 1 152 ? 13.258 -11.256 -4.454 1.00 61.88 152 ILE A C 1
ATOM 1257 O O . ILE A 1 152 ? 14.195 -10.959 -5.189 1.00 61.88 152 ILE A O 1
ATOM 1261 N N . ILE A 1 153 ? 13.387 -11.339 -3.129 1.00 69.44 153 ILE A N 1
ATOM 1262 C CA . ILE A 1 153 ? 14.657 -11.083 -2.439 1.00 69.44 153 ILE A CA 1
ATOM 1263 C C . ILE A 1 153 ? 15.715 -12.095 -2.893 1.00 69.44 153 ILE A C 1
ATOM 1265 O O . ILE A 1 153 ? 16.818 -11.700 -3.260 1.00 69.44 153 ILE A O 1
ATOM 1269 N N . ILE A 1 154 ? 15.368 -13.383 -2.969 1.00 69.38 154 ILE A N 1
ATOM 1270 C CA . ILE A 1 154 ? 16.265 -14.438 -3.473 1.00 69.38 154 ILE A CA 1
ATOM 1271 C C . ILE A 1 154 ? 16.704 -14.154 -4.921 1.00 69.38 154 ILE A C 1
ATOM 1273 O O . ILE A 1 154 ? 17.869 -14.361 -5.267 1.00 69.38 154 ILE A O 1
ATOM 1277 N N . SER A 1 155 ? 15.810 -13.598 -5.745 1.00 63.66 155 SER A N 1
ATOM 1278 C CA . SER A 1 155 ? 16.097 -13.171 -7.121 1.00 63.66 155 SER A CA 1
ATOM 1279 C C . SER A 1 155 ? 17.150 -12.061 -7.233 1.00 63.66 155 SER A C 1
ATOM 1281 O O . SER A 1 155 ? 17.673 -11.864 -8.330 1.00 63.66 155 SER A O 1
ATOM 1283 N N . PHE A 1 156 ? 17.445 -11.311 -6.167 1.00 63.94 156 PHE A N 1
ATOM 1284 C CA . PHE A 1 156 ? 18.538 -10.333 -6.175 1.00 63.94 156 PHE A CA 1
ATOM 1285 C C . PHE A 1 156 ? 19.905 -10.983 -5.935 1.00 63.94 156 PHE A C 1
ATOM 1287 O O . PHE A 1 156 ? 20.909 -10.468 -6.418 1.00 63.94 156 PHE A O 1
ATOM 1294 N N . PHE A 1 157 ? 19.947 -12.108 -5.216 1.00 75.75 157 PHE A N 1
ATOM 1295 C CA . PHE A 1 157 ? 21.193 -12.782 -4.833 1.00 75.75 157 PHE A CA 1
ATOM 1296 C C . PHE A 1 157 ? 21.556 -13.959 -5.743 1.00 75.75 157 PHE A C 1
ATOM 1298 O O . PHE A 1 157 ? 22.720 -14.340 -5.826 1.00 75.75 157 PHE A O 1
ATOM 1305 N N . THR A 1 158 ? 20.582 -14.530 -6.451 1.00 74.12 158 THR A N 1
ATOM 1306 C CA . THR A 1 158 ? 20.781 -15.667 -7.360 1.00 74.12 158 THR A CA 1
ATOM 1307 C C . THR A 1 158 ? 20.079 -15.408 -8.683 1.00 74.12 158 THR A C 1
ATOM 1309 O O . THR A 1 158 ? 18.966 -14.891 -8.677 1.00 74.12 158 THR A O 1
ATOM 1312 N N . TYR A 1 159 ? 20.710 -15.764 -9.814 1.00 61.81 159 TYR A N 1
ATOM 1313 C CA . TYR A 1 159 ? 20.085 -15.690 -11.142 1.00 61.81 159 TYR A CA 1
ATOM 1314 C C . TYR A 1 159 ? 18.812 -16.549 -11.127 1.00 61.81 159 TYR A C 1
ATOM 1316 O O . TYR A 1 159 ? 18.911 -17.779 -11.106 1.00 61.81 159 TYR A O 1
ATOM 1324 N N . PRO A 1 160 ? 17.612 -15.941 -11.099 1.00 54.88 160 PRO A N 1
ATOM 1325 C CA . PRO A 1 160 ? 16.401 -16.701 -10.882 1.00 54.88 160 PRO A CA 1
ATOM 1326 C C . PRO A 1 160 ? 16.045 -17.414 -12.186 1.00 54.88 160 PRO A C 1
ATOM 1328 O O . PRO A 1 160 ? 15.959 -16.778 -13.245 1.00 54.88 160 PRO A O 1
ATOM 1331 N N . PRO A 1 161 ? 15.805 -18.728 -12.158 1.00 59.72 161 PRO A N 1
ATOM 1332 C CA . PRO A 1 161 ? 15.394 -19.412 -13.362 1.00 59.72 161 PRO A CA 1
ATOM 1333 C C . PRO A 1 161 ? 13.972 -18.979 -13.756 1.00 59.72 161 PRO A C 1
ATOM 1335 O O . PRO A 1 161 ? 13.112 -18.709 -12.913 1.00 59.72 161 PRO A O 1
ATOM 1338 N N . LYS A 1 162 ? 13.727 -18.886 -15.072 1.00 60.56 162 LYS A N 1
ATOM 1339 C CA . LYS A 1 162 ? 12.540 -18.251 -15.692 1.00 60.56 162 LYS A CA 1
ATOM 1340 C C . LYS A 1 162 ? 11.184 -18.747 -15.154 1.00 60.56 162 LYS A C 1
ATOM 1342 O O . LYS A 1 162 ? 10.175 -18.066 -15.327 1.00 60.56 162 LYS A O 1
ATOM 1347 N N . TYR A 1 163 ? 11.142 -19.914 -14.511 1.00 64.19 163 TYR A N 1
ATOM 1348 C CA . TYR A 1 163 ? 9.933 -20.505 -13.942 1.00 64.19 163 TYR A CA 1
ATOM 1349 C C . TYR A 1 163 ? 9.470 -19.860 -12.623 1.00 64.19 163 TYR A C 1
ATOM 1351 O O . TYR A 1 163 ? 8.260 -19.774 -12.414 1.00 64.19 163 TYR A O 1
ATOM 1359 N N . HIS A 1 164 ? 10.359 -19.321 -11.775 1.00 60.84 164 HIS A N 1
ATOM 1360 C CA . HIS A 1 164 ? 9.929 -18.690 -10.512 1.00 60.84 164 HIS A CA 1
ATOM 1361 C C . HIS A 1 164 ? 9.048 -17.465 -10.748 1.00 60.84 164 HIS A C 1
ATOM 1363 O O . HIS A 1 164 ? 8.040 -17.297 -10.070 1.00 60.84 164 HIS A O 1
ATOM 1369 N N . PHE A 1 165 ? 9.364 -16.655 -11.762 1.00 55.75 165 PHE A N 1
ATOM 1370 C CA . PHE A 1 165 ? 8.547 -15.496 -12.131 1.00 55.75 165 PHE A CA 1
ATOM 1371 C C . PHE A 1 165 ? 7.137 -15.882 -12.602 1.00 55.75 165 PHE A C 1
ATOM 1373 O O . PHE A 1 165 ? 6.184 -15.150 -12.338 1.00 55.75 165 PHE A O 1
ATOM 1380 N N . ARG A 1 166 ? 6.978 -17.039 -13.263 1.00 66.69 166 ARG A N 1
ATOM 1381 C CA . ARG A 1 166 ? 5.660 -17.542 -13.691 1.00 66.69 166 ARG A CA 1
ATOM 1382 C C . ARG A 1 166 ? 4.830 -18.025 -12.504 1.00 66.69 166 ARG A C 1
ATOM 1384 O O . ARG A 1 166 ? 3.659 -17.677 -12.409 1.00 66.69 166 ARG A O 1
ATOM 1391 N N . ILE A 1 167 ? 5.449 -18.770 -11.589 1.00 67.38 167 ILE A N 1
ATOM 1392 C CA . ILE A 1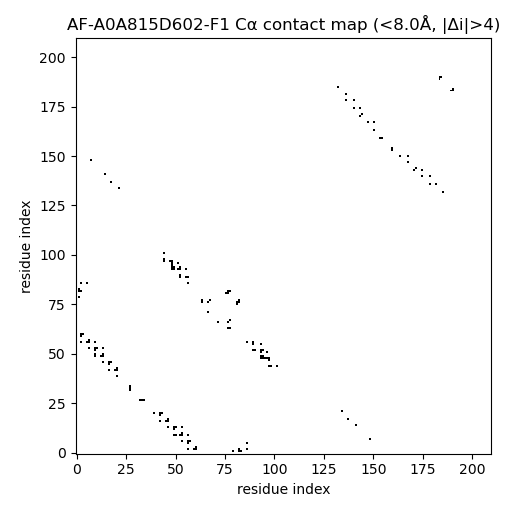 167 ? 4.801 -19.262 -10.363 1.00 67.38 167 ILE A CA 1
ATOM 1393 C C . ILE A 1 167 ? 4.341 -18.082 -9.499 1.00 67.38 167 ILE A C 1
ATOM 1395 O O . ILE A 1 167 ? 3.190 -18.024 -9.079 1.00 67.38 167 ILE A O 1
ATOM 1399 N N . VAL A 1 168 ? 5.213 -17.090 -9.324 1.00 60.75 168 VAL A N 1
ATOM 1400 C CA . VAL A 1 168 ? 4.925 -15.837 -8.622 1.00 60.75 168 VAL A CA 1
ATOM 1401 C C . VAL A 1 168 ? 3.713 -15.109 -9.210 1.00 60.75 168 VAL A C 1
ATOM 1403 O O . VAL A 1 168 ? 2.812 -14.714 -8.473 1.00 60.75 168 VAL A O 1
ATOM 1406 N N . TYR A 1 169 ? 3.655 -14.965 -10.534 1.00 58.12 169 TYR A N 1
ATOM 1407 C CA . TYR A 1 169 ? 2.535 -14.305 -11.201 1.00 58.12 169 TYR A CA 1
ATOM 1408 C C . TYR A 1 169 ? 1.208 -15.054 -10.996 1.00 58.12 169 TYR A C 1
ATOM 1410 O O . TYR A 1 169 ? 0.178 -14.433 -10.735 1.00 58.12 169 TYR A O 1
ATOM 1418 N N . ILE A 1 170 ? 1.223 -16.388 -11.066 1.00 68.88 170 ILE A N 1
ATOM 1419 C CA . ILE A 1 170 ? 0.034 -17.219 -10.821 1.00 68.88 170 ILE A CA 1
ATOM 1420 C C . ILE A 1 170 ? -0.441 -17.067 -9.369 1.00 68.88 170 ILE A C 1
ATOM 1422 O O . ILE A 1 170 ? -1.633 -16.874 -9.134 1.00 68.88 170 ILE A O 1
ATOM 1426 N N . ILE A 1 171 ? 0.478 -17.072 -8.402 1.00 65.12 171 ILE A N 1
ATOM 1427 C CA . ILE A 1 171 ? 0.151 -16.933 -6.976 1.00 65.12 171 ILE A CA 1
ATOM 1428 C C . ILE A 1 171 ? -0.463 -15.558 -6.665 1.00 65.12 171 ILE A C 1
ATOM 1430 O O . ILE A 1 171 ? -1.431 -15.500 -5.914 1.00 65.12 171 ILE A O 1
ATOM 1434 N N . ILE A 1 172 ? 0.018 -14.468 -7.277 1.00 61.94 172 ILE A N 1
ATOM 1435 C CA . ILE A 1 172 ? -0.580 -13.122 -7.126 1.00 61.94 172 ILE A CA 1
ATOM 1436 C C . ILE A 1 172 ? -2.014 -13.070 -7.679 1.00 61.94 172 ILE A C 1
ATOM 1438 O O . ILE A 1 172 ? -2.899 -12.425 -7.112 1.00 61.94 172 ILE A O 1
ATOM 1442 N N . ASN A 1 173 ? -2.275 -13.752 -8.794 1.00 60.00 173 ASN A N 1
ATOM 1443 C CA . ASN A 1 173 ? -3.632 -13.829 -9.338 1.00 60.00 173 ASN A CA 1
ATOM 1444 C C . ASN A 1 173 ? -4.554 -14.638 -8.414 1.00 60.00 173 ASN A C 1
ATOM 1446 O O . ASN A 1 173 ? -5.678 -14.226 -8.145 1.00 60.00 173 ASN A O 1
ATOM 1450 N N . ILE A 1 174 ? -4.066 -15.742 -7.847 1.00 70.12 174 ILE A N 1
ATOM 1451 C CA . ILE A 1 174 ? -4.825 -16.520 -6.859 1.00 70.12 174 ILE A CA 1
ATOM 1452 C C . ILE A 1 174 ? -5.071 -15.694 -5.586 1.00 70.12 174 ILE A C 1
ATOM 1454 O O . ILE A 1 174 ? -6.179 -15.706 -5.053 1.00 70.12 174 ILE A O 1
ATOM 1458 N N . SER A 1 175 ? -4.080 -14.929 -5.120 1.00 67.38 175 SER A N 1
ATOM 1459 C CA . SER A 1 175 ? -4.200 -14.101 -3.916 1.00 67.38 175 SER A CA 1
ATOM 1460 C C . SER A 1 175 ? -5.237 -12.996 -4.082 1.00 67.38 175 SER A C 1
ATOM 1462 O O . SER A 1 175 ? -6.079 -12.802 -3.208 1.00 67.38 175 SER A O 1
ATOM 1464 N N . SER A 1 176 ? -5.214 -12.305 -5.222 1.00 59.34 176 SER A N 1
ATOM 1465 C CA . SER A 1 176 ? -6.182 -11.259 -5.558 1.00 59.34 176 SER A CA 1
ATOM 1466 C C . SER A 1 176 ? -7.598 -11.815 -5.718 1.00 59.34 176 SER A C 1
ATOM 1468 O O . SER A 1 176 ? -8.537 -11.227 -5.183 1.00 59.34 176 SER A O 1
ATOM 1470 N N . VAL A 1 177 ? -7.763 -12.985 -6.342 1.00 66.38 177 VAL A N 1
ATOM 1471 C CA . VAL A 1 177 ? -9.062 -13.675 -6.425 1.00 66.38 177 VAL A CA 1
ATOM 1472 C C . VAL A 1 177 ? -9.568 -14.085 -5.038 1.00 66.38 177 VAL A C 1
ATOM 1474 O O . VAL A 1 177 ? -10.726 -13.824 -4.718 1.00 66.38 177 VAL A O 1
ATOM 1477 N N . CYS A 1 178 ? -8.714 -14.642 -4.175 1.00 67.06 178 CYS A N 1
ATOM 1478 C CA . CYS A 1 178 ? -9.075 -14.955 -2.789 1.00 67.06 178 CYS A CA 1
ATOM 1479 C C . CYS A 1 178 ? -9.516 -13.706 -2.015 1.00 67.06 178 CYS A C 1
ATOM 1481 O O . CYS A 1 178 ? -10.529 -13.748 -1.322 1.00 67.06 178 CYS A O 1
ATOM 1483 N N . ILE A 1 179 ? -8.812 -12.581 -2.166 1.00 65.44 179 ILE A N 1
ATOM 1484 C CA . ILE A 1 179 ? -9.187 -11.304 -1.539 1.00 65.44 179 ILE A CA 1
ATOM 1485 C C . ILE A 1 179 ? -10.564 -10.840 -2.021 1.00 65.44 179 ILE A C 1
ATOM 1487 O O . ILE A 1 179 ? -11.386 -10.445 -1.197 1.00 65.44 179 ILE A O 1
ATOM 1491 N N . ILE A 1 180 ? -10.845 -10.931 -3.324 1.00 63.97 180 ILE A N 1
ATOM 1492 C CA . ILE A 1 180 ? -12.151 -10.573 -3.895 1.00 63.97 180 ILE A CA 1
ATOM 1493 C C . ILE A 1 180 ? -13.254 -11.487 -3.348 1.00 63.97 180 ILE A C 1
ATOM 1495 O O . ILE A 1 180 ? -14.298 -10.988 -2.935 1.00 63.97 180 ILE A O 1
ATOM 1499 N N . ILE A 1 181 ? -13.030 -12.804 -3.284 1.00 67.94 181 ILE A N 1
ATOM 1500 C CA . ILE A 1 181 ? -14.002 -13.771 -2.742 1.00 67.94 181 ILE A CA 1
ATOM 1501 C C . ILE A 1 181 ? -14.284 -13.490 -1.261 1.00 67.94 181 ILE A C 1
ATOM 1503 O O . ILE A 1 181 ? -15.439 -13.495 -0.833 1.00 67.94 181 ILE A O 1
ATOM 1507 N N . VAL A 1 182 ? -13.241 -13.211 -0.481 1.00 66.44 182 VAL A N 1
ATOM 1508 C CA . VAL A 1 182 ? -13.352 -12.910 0.949 1.00 66.44 182 VAL A CA 1
ATOM 1509 C C . VAL A 1 182 ? -14.066 -11.568 1.170 1.00 66.44 182 VAL A C 1
ATOM 1511 O O . VAL A 1 182 ? -14.996 -11.494 1.974 1.00 66.44 182 VAL A O 1
ATOM 1514 N N . LEU A 1 183 ? -13.723 -10.526 0.404 1.00 55.59 183 LEU A N 1
ATOM 1515 C CA . LEU A 1 183 ? -14.447 -9.246 0.395 1.00 55.59 183 LEU A CA 1
ATOM 1516 C C . LEU A 1 183 ? -15.926 -9.441 0.038 1.00 55.59 183 LEU A C 1
ATOM 1518 O O . LEU A 1 183 ? -16.807 -8.875 0.688 1.00 55.59 183 LEU A O 1
ATOM 1522 N N . PHE A 1 184 ? -16.215 -10.285 -0.950 1.00 59.50 184 PHE A N 1
ATOM 1523 C CA . PHE A 1 184 ? -17.576 -10.590 -1.379 1.00 59.50 184 PHE A CA 1
ATOM 1524 C C . PHE A 1 184 ? -18.371 -11.344 -0.303 1.00 59.50 184 PHE A C 1
ATOM 1526 O O . PHE A 1 184 ? -19.536 -11.025 -0.067 1.00 59.50 184 PHE A O 1
ATOM 1533 N N . GLN A 1 185 ? -17.747 -12.290 0.410 1.00 60.97 185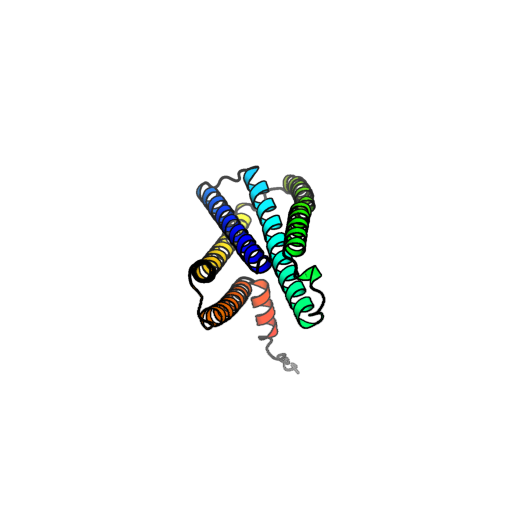 GLN A N 1
ATOM 1534 C CA . GLN A 1 185 ? -18.366 -12.963 1.557 1.00 60.97 185 GLN A CA 1
ATOM 1535 C C . GLN A 1 185 ? -18.645 -12.007 2.724 1.00 60.97 185 GLN A C 1
ATOM 1537 O O . GLN A 1 185 ? -19.643 -12.189 3.423 1.00 60.97 185 GLN A O 1
ATOM 1542 N N . PHE A 1 186 ? -17.792 -11.005 2.948 1.00 55.06 186 PHE A N 1
ATOM 1543 C CA . PHE A 1 186 ? -17.953 -10.064 4.058 1.00 55.06 186 PHE A CA 1
ATOM 1544 C C . PHE A 1 186 ? -18.913 -8.911 3.780 1.00 55.06 186 PHE A C 1
ATOM 1546 O O . PHE A 1 186 ? -19.468 -8.346 4.729 1.00 55.06 186 PHE A O 1
ATOM 1553 N N . THR A 1 187 ? -19.154 -8.586 2.512 1.00 57.66 187 THR A N 1
ATOM 1554 C CA . THR A 1 187 ? -20.131 -7.568 2.119 1.00 57.66 187 THR A CA 1
ATOM 1555 C C . THR A 1 187 ? -21.546 -8.158 2.222 1.00 57.66 187 THR A C 1
ATOM 1557 O O . THR A 1 187 ? -22.178 -8.498 1.223 1.00 57.66 187 THR A O 1
ATOM 1560 N N . ASP A 1 188 ? -22.057 -8.304 3.452 1.00 51.91 188 ASP A N 1
ATOM 1561 C CA . ASP A 1 188 ? -23.376 -8.897 3.754 1.00 51.91 188 ASP A CA 1
ATOM 1562 C C . ASP A 1 188 ? -24.521 -8.221 2.960 1.00 51.91 188 ASP A C 1
ATOM 1564 O O . ASP A 1 188 ? -25.468 -8.889 2.538 1.00 51.91 188 ASP A O 1
ATOM 1568 N N . GLN A 1 189 ? -24.420 -6.916 2.669 1.00 48.12 189 GLN A N 1
ATOM 1569 C CA . GLN A 1 189 ? -25.383 -6.190 1.822 1.00 48.12 189 GLN A CA 1
ATOM 1570 C C . GLN A 1 189 ? -25.377 -6.652 0.356 1.00 48.12 189 GLN A C 1
ATOM 1572 O O . GLN A 1 189 ? -26.428 -6.709 -0.280 1.00 48.12 189 GLN A O 1
ATOM 1577 N N . LEU A 1 190 ? -24.216 -7.020 -0.188 1.00 52.03 190 LEU A N 1
ATOM 1578 C CA . LEU A 1 190 ? -24.097 -7.482 -1.570 1.00 52.03 190 LEU A CA 1
ATOM 1579 C C . LEU A 1 190 ? -24.591 -8.927 -1.697 1.00 52.03 190 LEU A C 1
ATOM 1581 O O . LEU A 1 190 ? -25.374 -9.236 -2.593 1.00 52.03 190 LEU A O 1
ATOM 1585 N N . LYS A 1 191 ? -24.221 -9.789 -0.741 1.00 56.28 191 LYS A N 1
ATOM 1586 C CA . LYS A 1 191 ? -24.698 -11.177 -0.662 1.00 56.28 191 LYS A CA 1
ATOM 1587 C C . LYS A 1 191 ? -26.221 -11.246 -0.538 1.00 56.28 191 LYS A C 1
ATOM 1589 O O . LYS A 1 191 ? -26.857 -12.007 -1.263 1.00 56.28 191 LYS A O 1
ATOM 1594 N N . THR A 1 192 ? -26.814 -10.426 0.333 1.00 63.12 192 THR A N 1
ATOM 1595 C CA . THR A 1 192 ? -28.277 -10.359 0.498 1.00 63.12 192 THR A CA 1
ATOM 1596 C C . THR A 1 192 ? -28.974 -9.772 -0.728 1.00 63.12 192 THR A C 1
ATOM 1598 O O . THR A 1 192 ? -30.008 -10.300 -1.129 1.00 63.12 192 THR A O 1
ATOM 1601 N N . SER A 1 193 ? -28.400 -8.751 -1.373 1.00 63.34 193 SER A N 1
ATOM 1602 C CA . SER A 1 193 ? -28.939 -8.173 -2.614 1.00 63.34 193 SER A CA 1
ATOM 1603 C C . SER A 1 193 ? -28.914 -9.172 -3.781 1.00 63.34 193 SER A C 1
ATOM 1605 O O . SER A 1 193 ? -29.899 -9.320 -4.507 1.00 63.34 193 SER A O 1
ATOM 1607 N N . ILE A 1 194 ? -27.832 -9.943 -3.914 1.00 68.38 194 ILE A N 1
ATOM 1608 C CA . ILE A 1 194 ? -27.672 -10.961 -4.961 1.00 68.38 194 ILE A CA 1
ATOM 1609 C C . ILE A 1 194 ? -28.555 -12.184 -4.691 1.00 68.38 194 ILE A C 1
ATOM 1611 O O . ILE A 1 194 ? -29.241 -12.634 -5.607 1.00 68.38 194 ILE A O 1
ATOM 1615 N N . MET A 1 195 ? -28.639 -12.668 -3.444 1.00 68.75 195 MET A N 1
ATOM 1616 C CA . MET A 1 195 ? -29.596 -13.724 -3.077 1.00 68.75 195 MET A CA 1
ATOM 1617 C C . MET A 1 195 ? -31.044 -13.294 -3.326 1.00 68.75 195 MET A C 1
ATOM 1619 O O . MET A 1 195 ? -31.827 -14.096 -3.824 1.00 68.75 195 MET A O 1
ATOM 1623 N N . LYS A 1 196 ? -31.404 -12.030 -3.062 1.00 71.81 196 LYS A N 1
ATOM 1624 C CA . LYS A 1 196 ? -32.739 -11.504 -3.399 1.00 71.81 196 LYS A CA 1
ATOM 1625 C C . LYS A 1 196 ? -33.007 -11.479 -4.903 1.00 71.81 196 LYS A C 1
ATOM 1627 O O . LYS A 1 196 ? -34.160 -11.582 -5.307 1.00 71.81 196 LYS A O 1
ATOM 1632 N N . ARG A 1 197 ? -31.970 -11.303 -5.724 1.00 70.44 197 ARG A N 1
ATOM 1633 C CA . ARG A 1 197 ? -32.087 -11.243 -7.187 1.00 70.44 197 ARG A CA 1
ATOM 1634 C C . ARG A 1 197 ? -32.138 -12.631 -7.827 1.00 70.44 197 ARG A C 1
ATOM 1636 O O . ARG A 1 197 ? -32.853 -12.805 -8.804 1.00 70.44 197 ARG A O 1
ATOM 1643 N N . ILE A 1 198 ? -31.414 -13.595 -7.260 1.00 80.19 198 ILE A N 1
ATOM 1644 C CA . ILE A 1 198 ? -31.356 -14.990 -7.724 1.00 80.19 198 ILE A CA 1
ATOM 1645 C C . ILE A 1 198 ? -32.542 -15.810 -7.197 1.00 80.19 198 ILE A C 1
ATOM 1647 O O . ILE A 1 198 ? -33.041 -16.683 -7.894 1.00 80.19 198 ILE A O 1
ATOM 1651 N N . GLY A 1 199 ? -33.015 -15.518 -5.986 1.00 67.12 199 GLY A N 1
ATOM 1652 C CA . GLY A 1 199 ? -34.079 -16.263 -5.317 1.00 67.12 199 GLY A CA 1
ATOM 1653 C C . GLY A 1 199 ? -35.479 -15.672 -5.457 1.00 67.12 199 GLY A C 1
ATOM 1654 O O . GLY A 1 199 ? -36.321 -16.010 -4.634 1.00 67.12 199 GLY A O 1
ATOM 1655 N N . ARG A 1 200 ? -35.758 -14.775 -6.419 1.00 59.78 200 ARG A N 1
ATOM 1656 C CA . ARG A 1 200 ? -37.150 -14.359 -6.670 1.00 59.78 200 ARG A CA 1
ATOM 1657 C C . ARG A 1 200 ? -37.914 -15.569 -7.224 1.00 59.78 200 ARG A C 1
ATOM 1659 O O . ARG A 1 200 ? -37.615 -15.964 -8.351 1.00 59.78 200 ARG A O 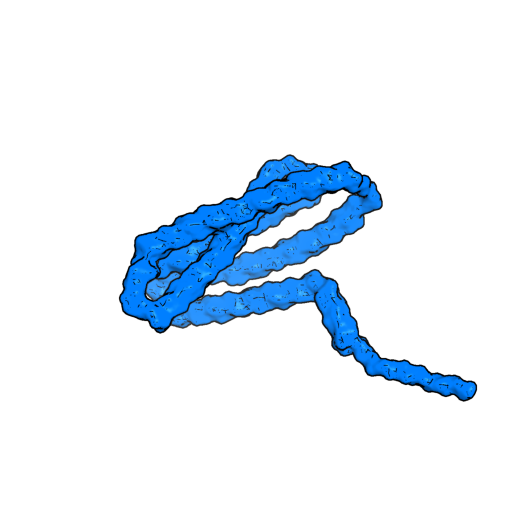1
ATOM 1666 N N . PRO A 1 201 ? -38.875 -16.157 -6.486 1.00 63.25 201 PRO A N 1
ATOM 1667 C CA . PRO A 1 201 ? -39.757 -17.142 -7.085 1.00 63.25 201 PRO A CA 1
ATOM 1668 C C . PRO A 1 201 ? -40.525 -16.460 -8.229 1.00 63.25 201 PRO A C 1
ATOM 1670 O O . PRO A 1 201 ? -40.898 -15.288 -8.089 1.00 63.25 201 PRO A O 1
ATOM 1673 N N . PRO A 1 202 ? -40.735 -17.142 -9.368 1.00 63.12 202 PRO A N 1
ATOM 1674 C CA . PRO A 1 202 ? -41.606 -16.629 -10.415 1.00 63.12 202 PRO A CA 1
ATOM 1675 C C . PRO A 1 202 ? -42.965 -16.332 -9.783 1.00 63.12 202 PRO A C 1
ATOM 1677 O O . PRO A 1 202 ? -43.485 -17.154 -9.031 1.00 63.12 202 PRO A O 1
ATOM 1680 N N . ASN A 1 203 ? -43.462 -15.116 -10.019 1.00 62.72 203 ASN A N 1
ATOM 1681 C CA . ASN A 1 203 ? -44.677 -14.562 -9.430 1.00 62.72 203 ASN A CA 1
ATOM 1682 C C . ASN A 1 203 ? -45.754 -15.642 -9.266 1.00 62.72 203 ASN A C 1
ATOM 1684 O O . ASN A 1 203 ? -46.271 -16.154 -10.257 1.00 62.72 203 ASN A O 1
ATOM 1688 N N . ALA A 1 204 ? -46.075 -15.985 -8.016 1.00 56.59 204 ALA A N 1
ATOM 1689 C CA . ALA A 1 204 ? -47.224 -16.816 -7.712 1.00 56.59 204 ALA A CA 1
ATOM 1690 C C . ALA A 1 204 ? -48.467 -16.027 -8.136 1.00 56.59 204 ALA A C 1
ATOM 1692 O O . ALA A 1 204 ? -48.866 -15.069 -7.473 1.00 56.59 204 ALA A O 1
ATOM 1693 N N . VAL A 1 205 ? -49.014 -16.380 -9.298 1.00 61.09 205 VAL A N 1
ATOM 1694 C CA . VAL A 1 205 ? -50.312 -15.902 -9.761 1.00 61.09 205 VAL A CA 1
ATOM 1695 C C . VAL A 1 205 ? -51.326 -16.394 -8.734 1.00 61.09 205 VAL A C 1
ATOM 1697 O O . VAL A 1 205 ? -51.541 -17.596 -8.601 1.00 61.09 205 VAL A O 1
ATOM 1700 N N . LEU A 1 206 ? -51.884 -15.468 -7.954 1.00 61.94 206 LEU A N 1
ATOM 1701 C CA . LEU A 1 206 ? -53.006 -15.754 -7.067 1.00 61.94 206 LEU A CA 1
ATOM 1702 C C . LEU A 1 206 ? -54.157 -16.294 -7.930 1.00 61.94 206 LEU A C 1
ATOM 1704 O O . LEU A 1 206 ? -54.575 -15.589 -8.852 1.00 61.94 206 LEU A O 1
ATOM 1708 N N . PRO A 1 207 ? -54.666 -17.516 -7.680 1.00 59.12 207 PRO A N 1
ATOM 1709 C CA . PRO A 1 207 ? -55.880 -17.963 -8.338 1.00 59.12 207 PRO A CA 1
ATOM 1710 C C . PRO A 1 207 ? -57.011 -17.038 -7.889 1.00 59.12 207 PRO A C 1
ATOM 1712 O O . PRO A 1 207 ? -57.252 -16.871 -6.692 1.00 59.12 207 PRO A O 1
ATOM 1715 N N . GLY A 1 208 ? -57.645 -16.389 -8.865 1.00 65.00 208 GLY A N 1
ATOM 1716 C CA . GLY A 1 208 ? -58.836 -15.583 -8.645 1.00 65.00 208 GLY A CA 1
ATOM 1717 C C . GLY A 1 208 ? -59.883 -16.419 -7.923 1.00 65.00 208 GLY A C 1
ATOM 1718 O O . GLY A 1 208 ? -60.231 -17.512 -8.366 1.00 65.00 208 GLY A O 1
ATOM 1719 N N . VAL A 1 209 ? -60.326 -15.914 -6.779 1.00 60.53 209 VAL A N 1
ATOM 1720 C CA . VAL A 1 209 ? -61.511 -16.416 -6.088 1.00 60.53 209 VAL A CA 1
ATOM 1721 C C . VAL A 1 209 ? -62.727 -15.910 -6.889 1.00 60.53 209 VAL A C 1
ATOM 1723 O O . VAL A 1 209 ? -62.673 -14.764 -7.340 1.00 60.53 209 VAL A O 1
ATOM 1726 N N . PRO A 1 210 ? -63.729 -16.776 -7.139 1.00 63.28 210 PRO A N 1
ATOM 1727 C CA . PRO A 1 210 ? -64.781 -16.608 -8.151 1.00 63.28 210 PRO A CA 1
ATOM 1728 C C . PRO A 1 210 ? -65.655 -15.361 -8.012 1.00 63.28 210 PRO A C 1
ATOM 1730 O O . PRO A 1 210 ? -65.871 -14.901 -6.868 1.00 63.28 210 PRO A O 1
#

Sequence (210 aa):
MLLSANSCFTVLLLGINLLSICVFTFQNDLKQIEYEDSLCIFRAYFGYSVCAMMNYSFLLQALNRYILVIYPHRLFWQSIRSQILLICITWMFSSVYPLEFLLSVRYVKQMNKRVIPANIVLRAHRELKMVRRTIILIIILITVCLPYQILIIISFFTYPPKYHFRIVYIIINISSVCIIIVLFQFTDQLKTSIMKRIGRPPNAVLPGVP

Organism: NCBI:txid433720

InterPro domains:
  IPR017452 GPCR, rhodopsin-like, 7TM [PS50262] (1-210)

Secondary structure (DSSP, 8-state):
-HHHHHHHHHHHHHHHHHHHHHHHHHHHHHHT-----HHHHHHHHHHHHHHHHHHHHHHHHHHHHHHHHH-TT-HHHHSHHHHHHHHHHHHHHHHHTTHHHHHHHHHHHHHHTTS--S-HHHHHHHHHHHHHHHHHHHHHHHHHHHHHHHHHHHHHHS---HHHHHHHHHHHHHHHHHHHHHHHHH-HHHHHHHHHHH-------PPPP-